Protein AF-A0A455SQ86-F1 (afdb_monomer_lite)

Foldseek 3Di:
DDDDDDDDDDDPPPPVPPPPPPPPVDPPPVPPDLPPQPDLVVLVVCLVVLLCCCQVVPFLVSLLVCLSNQDPSSLVVLLLVLLLLLLVLQLLLCVQPVPLVVVVPPPPVLVPDDPVVNNVVSNVVSVVSSVVSVVVLCVVLVLLVCCCCPPVVFDFDSSSLSNQLSSHCRVLSSVLSVLSSPRPRSVVVCVVSVVVSVVVSLVNQLSSSCSGRVDDSVSSNCSSCVSVVVVVVVVVVVCVVVVVVVVVVVVVVVD

pLDDT: mean 84.12, std 17.05, range [35.72, 98.38]

Sequence (255 aa):
MSYHPPSGPNRPNQQYQQPYFTYQTPPVVEGPEPEAALSLQESLRQLPAQWRKVLFRPGAHSFAEEKSKATWDSVWIQLLLYSIISGLLAYLASLLLPNVNSVYQTNTILQLLPQGARQLFYLLAASMQSVMVPILFFLWNGIVFGCVRLLLGGKGSFLQQCYTSLLFTVPLGLLTDIISLIPVVGSIVSAIVGPASFIYGIVLTIFSLMAVHRFSGGRASTAVFLPVGILFILSCLLILILGSLVAAFGLFAAF

Structure (mmCIF, N/CA/C/O backbone):
data_AF-A0A455SQ86-F1
#
_entry.id   AF-A0A455SQ86-F1
#
loop_
_atom_site.group_PDB
_atom_site.id
_atom_site.type_symbol
_atom_site.label_atom_id
_atom_site.label_alt_id
_atom_site.label_comp_id
_atom_site.label_asym_id
_atom_site.label_entity_id
_atom_site.label_seq_id
_atom_site.pdbx_PDB_ins_code
_atom_site.Cartn_x
_atom_site.Cartn_y
_atom_site.Cartn_z
_atom_site.occupancy
_atom_site.B_iso_or_equiv
_atom_site.auth_seq_id
_atom_site.auth_comp_id
_atom_site.auth_asym_id
_atom_site.auth_atom_id
_atom_site.pdbx_PDB_model_num
ATOM 1 N N . MET A 1 1 ? -27.007 67.209 35.539 1.00 45.66 1 MET A N 1
ATOM 2 C CA . MET A 1 1 ? -27.823 66.619 34.456 1.00 45.66 1 MET A CA 1
ATOM 3 C C . MET A 1 1 ? -27.098 65.380 33.980 1.00 45.66 1 MET A C 1
ATOM 5 O O . MET A 1 1 ? -26.083 65.501 33.311 1.00 45.66 1 MET A O 1
ATOM 9 N N . SER A 1 2 ? -27.547 64.214 34.435 1.00 48.88 2 SER A N 1
ATOM 10 C CA . SER A 1 2 ? -26.859 62.941 34.214 1.00 48.88 2 SER A CA 1
ATOM 11 C C . SER A 1 2 ? -27.599 62.179 33.124 1.00 48.88 2 SER A C 1
ATOM 13 O O . SER A 1 2 ? -28.785 61.892 33.265 1.00 48.88 2 SER A O 1
ATOM 15 N N . TYR A 1 3 ? -26.915 61.930 32.012 1.00 57.16 3 TYR A N 1
ATOM 16 C CA . TYR A 1 3 ? -27.469 61.252 30.846 1.00 57.16 3 TYR A CA 1
ATOM 17 C C . TYR A 1 3 ? -27.419 59.736 31.080 1.00 57.16 3 TYR A C 1
ATOM 19 O O . TYR A 1 3 ? -26.337 59.177 31.250 1.00 57.16 3 TYR A O 1
ATOM 27 N N . HIS A 1 4 ? -28.577 59.073 31.103 1.00 52.72 4 HIS A N 1
ATOM 28 C CA . HIS A 1 4 ? -28.660 57.611 31.093 1.00 52.72 4 HIS A CA 1
ATOM 29 C C . HIS A 1 4 ? -28.794 57.121 29.643 1.00 52.72 4 HIS A C 1
ATOM 31 O O . HIS A 1 4 ? -29.710 57.563 28.948 1.00 52.72 4 HIS A O 1
ATOM 37 N N . PRO A 1 5 ? -27.909 56.229 29.162 1.00 68.25 5 PRO A N 1
ATOM 38 C CA . PRO A 1 5 ? -28.043 55.658 27.830 1.00 68.25 5 PRO A CA 1
ATOM 39 C C . PRO A 1 5 ? -29.209 54.652 27.767 1.00 68.25 5 PRO A C 1
ATOM 41 O O . PRO A 1 5 ? -29.482 53.964 28.756 1.00 68.25 5 PRO A O 1
ATOM 44 N N . PRO A 1 6 ? -29.895 54.547 26.614 1.00 66.31 6 PRO A N 1
ATOM 45 C CA . PRO A 1 6 ? -31.034 53.657 26.440 1.00 66.31 6 PRO A CA 1
ATOM 46 C C . PRO A 1 6 ? -30.603 52.186 26.444 1.00 66.31 6 PRO A C 1
ATOM 48 O O . PRO A 1 6 ? -29.677 51.776 25.741 1.00 66.31 6 PRO A O 1
ATOM 51 N N . SER A 1 7 ? -31.311 51.384 27.234 1.00 62.06 7 SER A N 1
ATOM 52 C CA . SER A 1 7 ? -31.207 49.929 27.284 1.00 62.06 7 SER A CA 1
ATOM 53 C C . SER A 1 7 ? -31.654 49.323 25.951 1.00 62.06 7 SER A C 1
ATOM 55 O O . SER A 1 7 ? -32.835 49.318 25.605 1.00 62.06 7 SER A O 1
ATOM 57 N N . GLY A 1 8 ? -30.688 48.821 25.181 1.00 65.88 8 GLY A N 1
ATOM 58 C CA . GLY A 1 8 ? -30.949 48.089 23.945 1.00 65.88 8 GLY A CA 1
ATOM 59 C C . GLY A 1 8 ? -31.683 46.761 24.192 1.00 65.88 8 GLY A C 1
ATOM 60 O O . GLY A 1 8 ? -31.604 46.204 25.290 1.00 65.88 8 GLY A O 1
ATOM 61 N N . PRO A 1 9 ? -32.396 46.234 23.180 1.00 62.81 9 PRO A N 1
ATOM 62 C CA . PRO A 1 9 ? -33.164 45.005 23.300 1.00 62.81 9 PRO A CA 1
ATOM 63 C C . PRO A 1 9 ? -32.249 43.830 23.645 1.00 62.81 9 PRO A C 1
ATOM 65 O O . PRO A 1 9 ? -31.265 43.549 22.957 1.00 62.81 9 PRO A O 1
ATOM 68 N N . ASN A 1 10 ? -32.616 43.163 24.734 1.00 57.66 10 ASN A N 1
ATOM 69 C CA . ASN A 1 10 ? -31.984 41.983 25.296 1.00 57.66 10 ASN A CA 1
ATOM 70 C C . ASN A 1 10 ? -31.940 40.878 24.225 1.00 57.66 10 ASN A C 1
ATOM 72 O O . ASN A 1 10 ? -32.933 40.191 23.985 1.00 57.66 10 ASN A O 1
ATOM 76 N N . ARG A 1 11 ? -30.815 40.748 23.510 1.00 50.47 11 ARG A N 1
ATOM 77 C CA . ARG A 1 11 ? -30.615 39.634 22.580 1.00 50.47 11 ARG A CA 1
ATOM 78 C C . ARG A 1 11 ? -30.337 38.396 23.431 1.00 50.47 11 ARG A C 1
ATOM 80 O O . ARG A 1 11 ? -29.368 38.423 24.189 1.00 50.47 11 ARG A O 1
ATOM 87 N N . PRO A 1 12 ? -31.151 37.329 23.345 1.00 55.31 12 PRO A N 1
ATOM 88 C CA . PRO A 1 12 ? -30.831 36.092 24.034 1.00 55.31 12 PRO A CA 1
ATOM 89 C C . PRO A 1 12 ? -29.449 35.642 23.566 1.00 55.31 12 PRO A C 1
ATOM 91 O O . PRO A 1 12 ? -29.167 35.657 22.366 1.00 55.31 12 PRO A O 1
ATOM 94 N N . ASN A 1 13 ? -28.590 35.294 24.525 1.00 47.12 13 ASN A N 1
ATOM 95 C CA . ASN A 1 13 ? -27.299 34.666 24.287 1.00 47.12 13 ASN A CA 1
ATOM 96 C C . ASN A 1 13 ? -27.512 33.453 23.375 1.00 47.12 13 ASN A C 1
ATOM 98 O O . ASN A 1 13 ? -27.803 32.354 23.843 1.00 47.12 13 ASN A O 1
ATOM 102 N N . GLN A 1 14 ? -27.357 33.643 22.065 1.00 44.72 14 GLN A N 1
ATOM 103 C CA . GLN A 1 14 ? -27.091 32.555 21.146 1.00 44.72 14 GLN A CA 1
ATOM 104 C C . GLN A 1 14 ? -25.665 32.114 21.450 1.00 44.72 14 GLN A C 1
ATOM 106 O O . GLN A 1 14 ? -24.700 32.531 20.813 1.00 44.72 14 GLN A O 1
ATOM 111 N N . GLN A 1 15 ? -25.534 31.299 22.499 1.00 39.84 15 GLN A N 1
ATOM 112 C CA . GLN A 1 15 ? -24.420 30.382 22.601 1.00 39.84 15 GLN A CA 1
ATOM 113 C C . GLN A 1 15 ? -24.402 29.644 21.271 1.00 39.84 15 GLN A C 1
ATOM 115 O O . GLN A 1 15 ? -25.341 28.915 20.953 1.00 39.84 15 GLN A O 1
ATOM 120 N N . TYR A 1 16 ? -23.369 29.901 20.473 1.00 40.28 16 TYR A N 1
ATOM 121 C CA . TYR A 1 16 ? -23.043 29.077 19.329 1.00 40.28 16 TYR A CA 1
ATOM 122 C C . TYR A 1 16 ? -22.868 27.663 19.873 1.00 40.28 16 TYR A C 1
ATOM 124 O O . TYR A 1 16 ? -21.808 27.306 20.389 1.00 40.28 16 TYR A O 1
ATOM 132 N N . GLN A 1 17 ? -23.946 26.881 19.827 1.00 37.84 17 GLN A N 1
ATOM 133 C CA . GLN A 1 17 ? -23.894 25.445 19.967 1.00 37.84 17 GLN A CA 1
ATOM 134 C C . GLN A 1 17 ? -23.066 24.989 18.776 1.00 37.84 17 GLN A C 1
ATOM 136 O O . GLN A 1 17 ? -23.570 24.798 17.672 1.00 37.84 17 GLN A O 1
ATOM 141 N N . GLN A 1 18 ? -21.752 24.908 18.995 1.00 39.12 18 GLN A N 1
ATOM 142 C CA . GLN A 1 18 ? -20.875 24.062 18.207 1.00 39.12 18 GLN A CA 1
ATOM 143 C C . GLN A 1 18 ? -21.645 22.753 18.038 1.00 39.12 18 GLN A C 1
ATOM 145 O O . GLN A 1 18 ? -22.042 22.195 19.069 1.00 39.12 18 GLN A O 1
ATOM 150 N N . PRO A 1 19 ? -21.937 22.306 16.803 1.00 43.38 19 PRO A N 1
ATOM 151 C CA . PRO A 1 19 ? -22.585 21.031 16.586 1.00 43.38 19 PRO A CA 1
ATOM 152 C C . PRO A 1 19 ? -21.656 19.979 17.177 1.00 43.38 19 PRO A C 1
ATOM 154 O O . PRO A 1 19 ? -20.692 19.531 16.556 1.00 43.38 19 PRO A O 1
ATOM 157 N N . TYR A 1 20 ? -21.913 19.628 18.432 1.00 39.34 20 TYR A N 1
ATOM 158 C CA . TYR A 1 20 ? -21.437 18.406 19.016 1.00 39.34 20 TYR A CA 1
ATOM 159 C C . TYR A 1 20 ? -22.074 17.347 18.134 1.00 39.34 20 TYR A C 1
ATOM 161 O O . TYR A 1 20 ? -23.249 17.019 18.282 1.00 39.34 20 TYR A O 1
ATOM 169 N N . PHE A 1 21 ? -21.296 16.832 17.185 1.00 44.28 21 PHE A N 1
ATOM 170 C CA . PHE A 1 21 ? -21.481 15.474 16.718 1.00 44.28 21 PHE A CA 1
ATOM 171 C C . PHE A 1 21 ? -21.251 14.599 17.947 1.00 44.28 21 PHE A C 1
ATOM 173 O O . PHE A 1 21 ? -20.171 14.053 18.175 1.00 44.28 21 PHE A O 1
ATOM 180 N N . THR A 1 22 ? -22.270 14.523 18.799 1.00 35.72 22 THR A N 1
ATOM 181 C CA . THR A 1 22 ? -22.491 13.367 19.631 1.00 35.72 22 THR A CA 1
ATOM 182 C C . THR A 1 22 ? -22.548 12.229 18.634 1.00 35.72 22 THR A C 1
ATOM 184 O O . THR A 1 22 ? -23.528 12.031 17.920 1.00 35.72 22 THR A O 1
ATOM 187 N N . TYR A 1 23 ? -21.444 11.493 18.541 1.00 41.31 23 TYR A N 1
ATOM 188 C CA . TYR A 1 23 ? -21.526 10.095 18.192 1.00 41.31 23 TYR A CA 1
ATOM 189 C C . TYR A 1 23 ? -22.456 9.509 19.252 1.00 41.31 23 TYR A C 1
ATOM 191 O O . TYR A 1 23 ? -22.002 9.104 20.320 1.00 41.31 23 TYR A O 1
ATOM 199 N N . GLN A 1 24 ? -23.769 9.563 19.001 1.00 37.12 24 GLN A N 1
ATOM 200 C CA . GLN A 1 24 ? -24.704 8.630 19.588 1.00 37.12 24 GLN A CA 1
ATOM 201 C C . GLN A 1 24 ? -24.088 7.293 19.230 1.00 37.12 24 GLN A C 1
ATOM 203 O O . GLN A 1 24 ? -24.134 6.866 18.078 1.00 37.12 24 GLN A O 1
ATOM 208 N N . THR A 1 25 ? -23.382 6.701 20.193 1.00 49.06 25 THR A N 1
ATOM 209 C CA . THR A 1 25 ? -23.123 5.276 20.184 1.00 49.06 25 THR A CA 1
ATOM 210 C C . THR A 1 25 ? -24.488 4.677 19.917 1.00 49.06 25 THR A C 1
ATOM 212 O O . THR A 1 25 ? -25.376 4.876 20.756 1.00 49.06 25 THR A O 1
ATOM 215 N N . PRO A 1 26 ? -24.697 4.065 18.736 1.00 54.22 26 PRO A N 1
ATOM 216 C CA . PRO A 1 26 ? -25.941 3.378 18.466 1.00 54.22 26 PRO A CA 1
ATOM 217 C C . PRO A 1 26 ? -26.218 2.480 19.671 1.00 54.22 26 PRO A C 1
ATOM 219 O O . PRO A 1 26 ? -25.244 1.993 20.271 1.00 54.22 26 PRO A O 1
ATOM 222 N N . PRO A 1 27 ? -27.489 2.292 20.070 1.00 49.66 27 PRO A N 1
ATOM 223 C CA . PRO A 1 27 ? -27.811 1.275 21.059 1.00 49.66 27 PRO A CA 1
ATOM 224 C C . PRO A 1 27 ? -27.016 0.022 20.701 1.00 49.66 27 PRO A C 1
ATOM 226 O O . PRO A 1 27 ? -26.892 -0.303 19.517 1.00 49.66 27 PRO A O 1
ATOM 229 N N . VAL A 1 28 ? -26.385 -0.592 21.705 1.00 52.12 28 VAL A N 1
ATOM 230 C CA . VAL A 1 28 ? -25.701 -1.874 21.541 1.00 52.12 28 VAL A CA 1
ATOM 231 C C . VAL A 1 28 ? -26.798 -2.867 21.183 1.00 52.12 28 VAL A C 1
ATOM 233 O O . VAL A 1 28 ? -27.384 -3.507 22.044 1.00 52.12 28 VAL A O 1
ATOM 236 N N . VAL A 1 29 ? -27.161 -2.896 19.905 1.00 56.41 29 VAL A N 1
ATOM 237 C CA . VAL A 1 29 ? -27.879 -3.997 19.303 1.00 56.41 29 VAL A CA 1
ATOM 238 C C . VAL A 1 29 ? -26.891 -5.134 19.468 1.00 56.41 29 VAL A C 1
ATOM 240 O O . VAL A 1 29 ? -25.795 -5.066 18.905 1.00 56.41 29 VAL A O 1
ATOM 243 N N . GLU A 1 30 ? -27.217 -6.092 20.338 1.00 50.75 30 GLU A N 1
ATOM 244 C CA . GLU A 1 30 ? -26.577 -7.402 20.326 1.00 50.75 30 GLU A CA 1
ATOM 245 C C . GLU A 1 30 ? -26.638 -7.864 18.876 1.00 50.75 30 GLU A C 1
ATOM 247 O O . GLU A 1 30 ? -27.702 -8.177 18.341 1.00 50.75 30 GLU A O 1
ATOM 252 N N . GLY A 1 31 ? -25.506 -7.710 18.188 1.00 53.47 31 GLY A N 1
ATOM 253 C CA . GLY A 1 31 ? -25.403 -8.090 16.798 1.00 53.47 31 GLY A CA 1
ATOM 254 C C . GLY A 1 31 ? -25.691 -9.584 16.708 1.00 53.47 31 GLY A C 1
ATOM 255 O O . GLY A 1 31 ? -25.365 -10.303 17.659 1.00 53.47 31 GLY A O 1
ATOM 256 N N . PRO A 1 32 ? -26.291 -10.053 15.602 1.00 53.69 32 PRO A N 1
ATOM 257 C CA . PRO A 1 32 ? -26.388 -11.483 15.346 1.00 53.69 32 PRO A CA 1
ATOM 258 C C . PRO A 1 32 ? -25.021 -12.130 15.605 1.00 53.69 32 PRO A C 1
ATOM 260 O O . PRO A 1 32 ? -23.986 -11.506 15.334 1.00 53.69 32 PRO A O 1
ATOM 263 N N . GLU A 1 33 ? -25.038 -13.330 16.198 1.00 54.38 33 GLU A N 1
ATOM 264 C CA . GLU A 1 33 ? -23.848 -14.156 16.434 1.00 54.38 33 GLU A CA 1
ATOM 265 C C . GLU A 1 33 ? -22.867 -14.017 15.269 1.00 54.38 33 GLU A C 1
ATOM 267 O O . GLU A 1 33 ? -23.333 -13.969 14.129 1.00 54.38 33 GLU A O 1
ATOM 272 N N . PRO A 1 34 ? -21.545 -13.928 15.535 1.00 57.91 34 PRO A N 1
ATOM 273 C CA . PRO A 1 34 ? -20.537 -13.652 14.519 1.00 57.91 34 PRO A CA 1
ATOM 274 C C . PRO A 1 34 ? -20.778 -14.559 13.318 1.00 57.91 34 PRO A C 1
ATOM 276 O O . PRO A 1 34 ? -20.519 -15.761 13.388 1.00 57.91 34 PRO A O 1
ATOM 279 N N . GLU A 1 35 ? -21.356 -13.970 12.266 1.00 57.53 35 GLU A N 1
ATOM 280 C CA . GLU A 1 35 ? -21.795 -14.693 11.082 1.00 57.53 35 GLU A CA 1
ATOM 281 C C . GLU A 1 35 ? -20.611 -15.528 10.613 1.00 57.53 35 GLU A C 1
ATOM 283 O O . GLU A 1 35 ? -19.495 -15.011 10.478 1.00 57.53 35 GLU A O 1
ATOM 288 N N . ALA A 1 36 ? -20.844 -16.836 10.472 1.00 63.06 36 ALA A N 1
ATOM 289 C CA . ALA A 1 36 ? -19.829 -17.796 10.076 1.00 63.06 36 ALA A CA 1
ATOM 290 C C . ALA A 1 36 ? -18.992 -17.208 8.936 1.00 63.06 36 ALA A C 1
ATOM 292 O O . ALA A 1 36 ? -19.553 -16.674 7.976 1.00 63.06 36 ALA A O 1
ATOM 293 N N . ALA A 1 37 ? -17.663 -17.257 9.084 1.00 63.84 37 ALA A N 1
ATOM 294 C CA . ALA A 1 37 ? -16.731 -16.659 8.138 1.00 63.84 37 ALA A CA 1
ATOM 295 C C . ALA A 1 37 ? -17.164 -16.997 6.704 1.00 63.84 37 ALA A C 1
ATOM 297 O O . ALA A 1 37 ? -17.221 -18.171 6.335 1.00 63.84 37 ALA A O 1
ATOM 298 N N . LEU A 1 38 ? -17.529 -15.959 5.941 1.00 72.50 38 LEU A N 1
ATOM 299 C CA . LEU A 1 38 ? -17.984 -16.091 4.559 1.00 72.50 38 LEU A CA 1
ATOM 300 C C . LEU A 1 38 ? -17.021 -16.995 3.794 1.00 72.50 38 LEU A C 1
ATOM 302 O O . LEU A 1 38 ? -15.800 -16.871 3.933 1.00 72.50 38 LEU A O 1
ATOM 306 N N . SER A 1 39 ? -17.561 -17.876 2.953 1.00 85.50 39 SER A N 1
ATOM 307 C CA . SER A 1 39 ? -16.719 -18.750 2.141 1.00 85.50 39 SER A CA 1
ATOM 308 C C . SER A 1 39 ? -15.748 -17.914 1.290 1.00 85.50 39 SER A C 1
ATOM 310 O O . SER A 1 39 ? -16.052 -16.785 0.884 1.00 85.50 39 SER A O 1
ATOM 312 N N . LEU A 1 40 ? -14.557 -18.449 0.989 1.00 82.25 40 LEU A N 1
ATOM 313 C CA . LEU A 1 40 ? -13.538 -17.729 0.201 1.00 82.25 40 LEU A CA 1
ATOM 314 C C . LEU A 1 40 ? -14.102 -17.221 -1.137 1.00 82.25 40 LEU A C 1
ATOM 316 O O . LEU A 1 40 ? -13.776 -16.123 -1.592 1.00 82.25 40 LEU A O 1
ATOM 320 N N . GLN A 1 41 ? -14.993 -18.006 -1.746 1.00 88.12 41 GLN A N 1
ATOM 321 C CA . GLN A 1 41 ? -15.658 -17.660 -2.996 1.00 88.12 41 GLN A CA 1
ATOM 322 C C . GLN A 1 41 ? -16.614 -16.469 -2.844 1.00 88.12 41 GLN A C 1
ATOM 324 O O . GLN A 1 41 ? -16.638 -15.590 -3.708 1.00 88.12 41 GLN A O 1
ATOM 329 N N . GLU A 1 42 ? -17.395 -16.417 -1.766 1.00 88.06 42 GLU A N 1
ATOM 330 C CA . GLU A 1 42 ? -18.285 -15.287 -1.482 1.00 88.06 42 GLU A CA 1
ATOM 331 C C . GLU A 1 42 ? -17.489 -14.024 -1.178 1.00 88.06 42 GLU A C 1
ATOM 333 O O . GLU A 1 42 ? -17.806 -12.966 -1.722 1.00 88.06 42 GLU A O 1
ATOM 338 N N . SER A 1 43 ? -16.410 -14.150 -0.401 1.00 86.25 43 SER A N 1
ATOM 339 C CA . SER A 1 43 ? -15.496 -13.043 -0.115 1.00 86.25 43 SER A CA 1
ATOM 340 C C . SER A 1 43 ? -14.965 -12.429 -1.415 1.00 86.25 43 SER A C 1
ATOM 342 O O . SER A 1 43 ? -15.136 -11.232 -1.640 1.00 86.25 43 SER A O 1
ATOM 344 N N . LEU A 1 44 ? -14.432 -13.249 -2.331 1.00 89.38 44 LEU A N 1
ATOM 345 C CA . LEU A 1 44 ? -13.943 -12.804 -3.644 1.00 89.38 44 LEU A CA 1
ATOM 346 C C . LEU A 1 44 ? -15.023 -12.127 -4.497 1.00 89.38 44 LEU A C 1
ATOM 348 O O . LEU A 1 44 ? -14.760 -11.099 -5.121 1.00 89.38 44 LEU A O 1
ATOM 352 N N . ARG A 1 45 ? -16.245 -12.672 -4.522 1.00 93.19 45 ARG A N 1
ATOM 353 C CA . ARG A 1 45 ? -17.362 -12.091 -5.288 1.00 93.19 45 ARG A CA 1
ATOM 354 C C . ARG A 1 45 ? -17.810 -10.736 -4.741 1.00 93.19 45 ARG A C 1
ATOM 356 O O . ARG A 1 45 ? -18.280 -9.901 -5.512 1.00 93.19 45 ARG A O 1
ATOM 363 N N . GLN A 1 46 ? -17.671 -10.506 -3.437 1.00 93.56 46 GLN A N 1
ATOM 364 C CA . GLN A 1 46 ? -18.074 -9.254 -2.798 1.00 93.56 46 GLN A CA 1
ATOM 365 C C . GLN A 1 46 ? -17.016 -8.145 -2.903 1.00 93.56 46 GLN A C 1
ATOM 367 O O . GLN A 1 46 ? -17.387 -6.968 -2.863 1.00 93.56 46 GLN A O 1
ATOM 372 N N . LEU A 1 47 ? -15.731 -8.482 -3.086 1.00 94.00 47 LEU A N 1
ATOM 373 C CA . LEU A 1 47 ? -14.632 -7.504 -3.121 1.00 94.00 47 LEU A CA 1
ATOM 374 C C . LEU A 1 47 ? -14.863 -6.338 -4.099 1.00 94.00 47 LEU A C 1
ATOM 376 O O . LEU A 1 47 ? -14.762 -5.192 -3.662 1.00 94.00 47 LEU A O 1
ATOM 380 N N . PRO A 1 48 ? -15.253 -6.545 -5.376 1.00 95.38 48 PRO A N 1
ATOM 381 C CA . PRO A 1 48 ? -15.452 -5.424 -6.297 1.00 95.38 48 PRO A CA 1
ATOM 382 C C . PRO A 1 48 ? -16.557 -4.463 -5.840 1.00 95.38 48 PRO A C 1
ATOM 384 O O . PRO A 1 48 ? -16.455 -3.247 -6.019 1.00 95.38 48 PRO A O 1
ATOM 387 N N . ALA A 1 49 ? -17.614 -4.993 -5.215 1.00 96.06 49 ALA A N 1
ATOM 388 C CA . ALA A 1 49 ? -18.691 -4.177 -4.668 1.00 96.06 49 ALA A CA 1
ATOM 389 C C . ALA A 1 49 ? -18.217 -3.359 -3.456 1.00 96.06 49 ALA A C 1
ATOM 391 O O . ALA A 1 49 ? -18.575 -2.182 -3.345 1.00 96.06 49 ALA A O 1
ATOM 392 N N . GLN A 1 50 ? -17.383 -3.949 -2.593 1.00 95.88 50 GLN A N 1
ATOM 393 C CA . GLN A 1 50 ? -16.769 -3.272 -1.447 1.00 95.88 50 GLN A CA 1
ATOM 394 C C . GLN A 1 50 ? -15.791 -2.176 -1.897 1.00 95.88 50 GLN A C 1
ATOM 396 O O . GLN A 1 50 ? -15.885 -1.045 -1.418 1.00 95.88 50 GLN A O 1
ATOM 401 N N . TRP A 1 51 ? -14.930 -2.458 -2.881 1.00 95.81 51 TRP A N 1
ATOM 402 C CA . TRP A 1 51 ? -14.027 -1.470 -3.485 1.00 95.81 51 TRP A CA 1
ATOM 403 C C . TRP A 1 51 ? -14.803 -0.287 -4.054 1.00 95.81 51 TRP A C 1
ATOM 405 O O . TRP A 1 51 ? -14.525 0.864 -3.726 1.00 95.81 51 TRP A O 1
ATOM 415 N N . ARG A 1 52 ? -15.847 -0.561 -4.847 1.00 96.62 52 ARG A N 1
ATOM 416 C CA . ARG A 1 52 ? -16.713 0.481 -5.411 1.00 96.62 52 ARG A CA 1
ATOM 417 C C . ARG A 1 52 ? -17.356 1.328 -4.311 1.00 96.62 52 ARG A C 1
ATOM 419 O O . ARG A 1 52 ? -17.405 2.550 -4.422 1.00 96.62 52 ARG A O 1
ATOM 426 N N . LYS A 1 53 ? -17.849 0.699 -3.244 1.00 95.75 53 LYS A N 1
ATOM 427 C CA . LYS A 1 53 ? -18.466 1.409 -2.118 1.00 95.75 53 LYS A CA 1
ATOM 428 C C . LYS A 1 53 ? -17.475 2.363 -1.450 1.00 95.75 53 LYS A C 1
ATOM 430 O O . LYS A 1 53 ? -17.803 3.531 -1.272 1.00 95.75 53 LYS A O 1
ATOM 435 N N . VAL A 1 54 ? -16.273 1.892 -1.125 1.00 95.19 54 VAL A N 1
ATOM 436 C CA . VAL A 1 54 ? -15.249 2.694 -0.438 1.00 95.19 54 VAL A CA 1
ATOM 437 C C . VAL A 1 54 ? -14.699 3.814 -1.326 1.00 95.19 54 VAL A C 1
ATOM 439 O O . VAL A 1 54 ? -14.537 4.935 -0.848 1.00 95.19 54 VAL A O 1
ATOM 442 N N . LEU A 1 55 ? -14.469 3.543 -2.613 1.00 95.56 55 LEU A N 1
ATOM 443 C CA . LEU A 1 55 ? -13.900 4.514 -3.553 1.00 95.56 55 LEU A CA 1
ATOM 444 C C . LEU A 1 55 ? -14.890 5.591 -4.011 1.00 95.56 55 LEU A C 1
ATOM 446 O O . LEU A 1 55 ? -14.495 6.721 -4.263 1.00 95.56 55 LEU A O 1
ATOM 450 N N . PHE A 1 56 ? -16.180 5.284 -4.140 1.00 96.44 56 PHE A N 1
ATOM 451 C CA . PHE A 1 56 ? -17.149 6.273 -4.638 1.00 96.44 56 PHE A CA 1
ATOM 452 C C . PHE A 1 56 ? -18.020 6.882 -3.540 1.00 96.44 56 PHE A C 1
ATOM 454 O O . PHE A 1 56 ? -18.674 7.898 -3.768 1.00 96.44 56 PHE A O 1
ATOM 461 N N . ARG A 1 57 ? -18.034 6.294 -2.340 1.00 95.75 57 ARG A N 1
ATOM 462 C CA . ARG A 1 57 ? -18.709 6.844 -1.155 1.00 95.75 57 ARG A CA 1
ATOM 463 C C . ARG A 1 57 ? -17.758 6.828 0.046 1.00 95.75 57 ARG A C 1
ATOM 465 O O . ARG A 1 57 ? -18.026 6.135 1.038 1.00 95.75 57 ARG A O 1
ATOM 472 N N . PRO A 1 58 ? -16.629 7.558 -0.045 1.00 94.38 58 PRO A N 1
ATOM 473 C CA . PRO A 1 58 ? -15.628 7.562 1.006 1.00 94.38 58 PRO A CA 1
ATOM 474 C C . PRO A 1 58 ? -16.190 8.203 2.274 1.00 94.38 58 PRO A C 1
ATOM 476 O O . PRO A 1 58 ? -16.819 9.259 2.238 1.00 94.38 58 PRO A O 1
ATOM 479 N N . GLY A 1 59 ? -15.949 7.563 3.413 1.00 95.50 59 GLY A N 1
ATOM 480 C CA . GLY A 1 59 ? -16.339 8.105 4.706 1.00 95.50 59 GLY A CA 1
ATOM 481 C C . GLY A 1 59 ? -16.007 7.156 5.845 1.00 95.50 59 GLY A C 1
ATOM 482 O O . GLY A 1 59 ? -15.975 5.939 5.664 1.00 95.50 59 GLY A O 1
ATOM 483 N N . ALA A 1 60 ? -15.789 7.710 7.040 1.00 95.81 60 ALA A N 1
ATOM 484 C CA . ALA A 1 60 ? -15.520 6.913 8.239 1.00 95.81 60 ALA A CA 1
ATOM 485 C C . ALA A 1 60 ? -16.653 5.914 8.532 1.00 95.81 60 ALA A C 1
ATOM 487 O O . ALA A 1 60 ? -16.390 4.805 8.981 1.00 95.81 60 ALA A O 1
ATOM 488 N N . HIS A 1 61 ? -17.900 6.278 8.220 1.00 95.50 61 HIS A N 1
ATOM 489 C CA . HIS A 1 61 ? -19.047 5.379 8.334 1.00 95.50 61 HIS A CA 1
ATOM 490 C C . HIS A 1 61 ? -18.923 4.166 7.402 1.00 95.50 61 HIS A C 1
ATOM 492 O O . HIS A 1 61 ? -19.015 3.033 7.864 1.00 95.50 61 HIS A O 1
ATOM 498 N N . SER A 1 62 ? -18.617 4.388 6.117 1.00 95.94 62 SER A N 1
ATOM 499 C CA . SER A 1 62 ? -18.416 3.313 5.135 1.00 95.94 62 SER A CA 1
ATOM 500 C C . SER A 1 62 ? -17.337 2.327 5.592 1.00 95.94 62 SER A C 1
ATOM 502 O O . SER A 1 62 ? -17.538 1.120 5.537 1.00 95.94 62 SER A O 1
ATOM 504 N N . PHE A 1 63 ? -16.211 2.821 6.115 1.00 96.88 63 PHE A N 1
ATOM 505 C CA . PHE A 1 63 ? -15.158 1.960 6.663 1.00 96.88 63 PHE A CA 1
ATOM 506 C C . PHE A 1 63 ? -15.547 1.288 7.988 1.00 96.88 63 PHE A C 1
ATOM 508 O O . PHE A 1 63 ? -15.080 0.187 8.274 1.00 96.88 63 PHE A O 1
ATOM 515 N N . ALA A 1 64 ? -16.390 1.922 8.807 1.00 95.94 64 ALA A N 1
ATOM 516 C CA . ALA A 1 64 ? -16.856 1.350 10.067 1.00 95.94 64 ALA A CA 1
ATOM 517 C C . ALA A 1 64 ? -17.805 0.164 9.850 1.00 95.94 64 ALA A C 1
ATOM 519 O O . ALA A 1 64 ? -17.779 -0.768 10.650 1.00 95.94 64 ALA A O 1
ATOM 520 N N . GLU A 1 65 ? -18.586 0.182 8.768 1.00 95.38 65 GLU A N 1
ATOM 521 C CA . GLU A 1 65 ? -19.406 -0.952 8.332 1.00 95.38 65 GLU A CA 1
ATOM 522 C C . GLU A 1 65 ? -18.560 -2.098 7.767 1.00 95.38 65 GLU A C 1
ATOM 524 O O . GLU A 1 65 ? -18.872 -3.262 7.987 1.00 95.38 65 GLU A O 1
ATOM 529 N N . GLU A 1 66 ? -17.492 -1.789 7.024 1.00 95.69 66 GLU A N 1
ATOM 530 C CA . GLU A 1 66 ? -16.679 -2.834 6.396 1.00 95.69 66 GLU A CA 1
ATOM 531 C C . GLU A 1 66 ? -15.686 -3.476 7.373 1.00 95.69 66 GLU A C 1
ATOM 533 O O . GLU A 1 66 ? -15.424 -4.671 7.270 1.00 95.69 66 GLU A O 1
ATOM 538 N N . LYS A 1 67 ? -15.148 -2.740 8.357 1.00 94.75 67 LYS A N 1
ATOM 539 C CA . LYS A 1 67 ? -14.116 -3.277 9.267 1.00 94.75 67 LYS A CA 1
ATOM 540 C C . LYS A 1 67 ? -14.578 -4.480 10.100 1.00 94.75 67 LYS A C 1
ATOM 542 O O . LYS A 1 67 ? -13.729 -5.222 10.582 1.00 94.75 67 LYS A O 1
ATOM 547 N N . SER A 1 68 ? -15.882 -4.662 10.332 1.00 93.38 68 SER A N 1
ATOM 548 C CA . SER A 1 68 ? -16.399 -5.827 11.069 1.00 93.38 68 SER A CA 1
ATOM 549 C C . SER A 1 68 ? -16.243 -7.126 10.277 1.00 93.38 68 SER A C 1
ATOM 551 O O . SER A 1 68 ? -16.135 -8.184 10.883 1.00 93.38 68 SER A O 1
ATOM 553 N N . LYS A 1 69 ? -16.143 -7.037 8.946 1.00 93.31 69 LYS A N 1
ATOM 554 C CA . LYS A 1 69 ? -15.933 -8.170 8.033 1.00 93.31 69 LYS A CA 1
ATOM 555 C C . LYS A 1 69 ? -14.461 -8.573 7.900 1.00 93.31 69 LYS A C 1
ATOM 557 O O . LYS A 1 69 ? -14.123 -9.410 7.069 1.00 93.31 69 LYS A O 1
ATOM 562 N N . ALA A 1 70 ? -13.567 -7.938 8.658 1.00 95.00 70 ALA A N 1
ATOM 563 C CA . ALA A 1 70 ? -12.136 -8.158 8.532 1.00 95.00 70 ALA A CA 1
ATOM 564 C C . ALA A 1 70 ? -11.754 -9.577 8.983 1.00 95.00 70 ALA A C 1
ATOM 566 O O .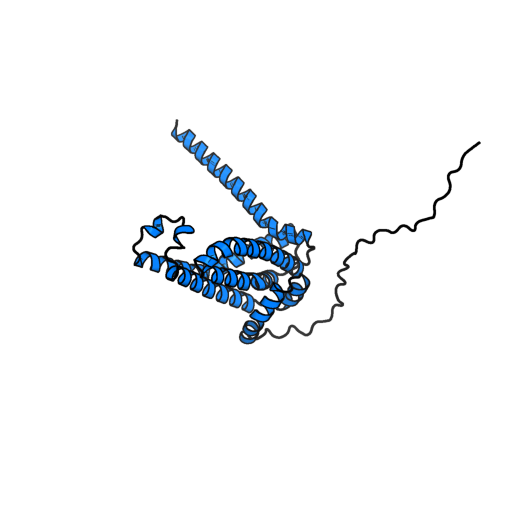 ALA A 1 70 ? -11.839 -9.909 10.164 1.00 95.00 70 ALA A O 1
ATOM 567 N N . THR A 1 71 ? -11.263 -10.381 8.042 1.00 94.88 71 THR A N 1
ATOM 568 C CA . THR A 1 71 ? -10.688 -11.712 8.280 1.00 94.88 71 THR A CA 1
ATOM 569 C C . THR A 1 71 ? -9.284 -11.785 7.685 1.00 94.88 71 THR A C 1
ATOM 571 O O . THR A 1 71 ? -8.978 -11.104 6.700 1.00 94.88 71 THR A O 1
ATOM 574 N N . TRP A 1 72 ? -8.403 -12.593 8.285 1.00 95.50 72 TRP A N 1
ATOM 575 C CA . TRP A 1 72 ? -7.041 -12.778 7.769 1.00 95.50 72 TRP A CA 1
ATOM 576 C C . TRP A 1 72 ? -7.039 -13.372 6.358 1.00 95.50 72 TRP A C 1
ATOM 578 O O . TRP A 1 72 ? -6.230 -12.955 5.532 1.00 95.50 72 TRP A O 1
ATOM 588 N N . ASP A 1 73 ? -7.991 -14.256 6.058 1.00 94.69 73 ASP A N 1
ATOM 589 C CA . ASP A 1 73 ? -8.150 -14.851 4.730 1.00 94.69 73 ASP A CA 1
ATOM 590 C C . ASP A 1 73 ? -8.408 -13.782 3.665 1.00 94.69 73 ASP A C 1
ATOM 592 O O . ASP A 1 73 ? -7.764 -13.777 2.617 1.00 94.69 73 ASP A O 1
ATOM 596 N N . SER A 1 74 ? -9.285 -12.813 3.954 1.00 93.69 74 SER A N 1
ATOM 597 C CA . SER A 1 74 ? -9.567 -11.710 3.031 1.00 93.69 74 SER A CA 1
ATOM 598 C C . SER A 1 74 ? -8.349 -10.806 2.814 1.00 93.69 74 SER A C 1
ATOM 600 O O . SER A 1 74 ? -8.087 -10.387 1.685 1.00 93.69 74 SER A O 1
ATOM 602 N N . VAL A 1 75 ? -7.569 -10.536 3.869 1.00 96.75 75 VAL A N 1
ATOM 603 C CA . VAL A 1 75 ? -6.321 -9.756 3.776 1.00 96.75 75 VAL A CA 1
ATOM 604 C C . VAL A 1 75 ? -5.311 -10.454 2.865 1.00 96.75 75 VAL A C 1
ATOM 606 O O . VAL A 1 75 ? -4.786 -9.830 1.941 1.00 96.75 75 VAL A O 1
ATOM 609 N N . TRP A 1 76 ? -5.064 -11.747 3.083 1.00 96.00 76 TRP A N 1
ATOM 610 C CA . TRP A 1 76 ? -4.115 -12.516 2.277 1.00 96.00 76 TRP A CA 1
ATOM 611 C C . TRP A 1 76 ? -4.571 -12.680 0.833 1.00 96.00 76 TRP A C 1
ATOM 613 O O . TRP A 1 76 ? -3.762 -12.495 -0.073 1.00 96.00 76 TRP A O 1
ATOM 623 N N . ILE A 1 77 ? -5.858 -12.954 0.599 1.00 94.81 77 ILE A N 1
ATOM 624 C CA . ILE A 1 77 ? -6.411 -13.046 -0.755 1.00 94.81 77 ILE A CA 1
ATOM 625 C C . ILE A 1 77 ? -6.206 -11.732 -1.507 1.00 94.81 77 ILE A C 1
ATOM 627 O O . ILE A 1 77 ? -5.690 -11.748 -2.620 1.00 94.81 77 ILE A O 1
ATOM 631 N N . GLN A 1 78 ? -6.581 -10.597 -0.910 1.00 96.25 78 GLN A N 1
ATOM 632 C CA . GLN A 1 78 ? -6.431 -9.289 -1.549 1.00 96.25 78 GLN A CA 1
ATOM 633 C C . GLN A 1 78 ? -4.962 -8.963 -1.841 1.00 96.25 78 GLN A C 1
ATOM 635 O O . GLN A 1 78 ? -4.655 -8.479 -2.929 1.00 96.25 78 GLN A O 1
ATOM 640 N N . LEU A 1 79 ? -4.056 -9.262 -0.905 1.00 96.38 79 LEU A N 1
ATOM 641 C CA . LEU A 1 79 ? -2.620 -9.038 -1.077 1.00 96.38 79 LEU A CA 1
ATOM 642 C C . LEU A 1 79 ? -2.010 -9.899 -2.180 1.00 96.38 79 LEU A C 1
ATOM 644 O O . LEU A 1 79 ? -1.287 -9.366 -3.017 1.00 96.38 79 LEU A O 1
ATOM 648 N N . LEU A 1 80 ? -2.295 -11.203 -2.187 1.00 95.19 80 LEU A N 1
ATOM 649 C CA . LEU A 1 80 ? -1.774 -12.127 -3.196 1.00 95.19 80 LEU A CA 1
ATOM 650 C C . LEU A 1 80 ? -2.354 -11.820 -4.575 1.00 95.19 80 LEU A C 1
ATOM 652 O O . LEU A 1 80 ? -1.624 -11.786 -5.561 1.00 95.19 80 LEU A O 1
ATOM 656 N N . LEU A 1 81 ? -3.657 -11.540 -4.648 1.00 94.94 81 LEU A N 1
ATOM 657 C CA . LEU A 1 81 ? -4.310 -11.141 -5.890 1.00 94.94 81 LEU A CA 1
ATOM 658 C C . LEU A 1 81 ? -3.675 -9.866 -6.453 1.00 94.94 81 LEU A C 1
ATOM 660 O O . LEU A 1 81 ? -3.321 -9.820 -7.629 1.00 94.94 81 LEU A O 1
ATOM 664 N N . TYR A 1 82 ? -3.495 -8.849 -5.608 1.00 96.12 82 TYR A N 1
ATOM 665 C CA . TYR A 1 82 ? -2.859 -7.601 -6.006 1.00 96.12 82 TYR A CA 1
ATOM 666 C C . TYR A 1 82 ? -1.411 -7.811 -6.454 1.00 96.12 82 TYR A C 1
ATOM 668 O O . TYR A 1 82 ? -1.035 -7.329 -7.518 1.00 96.12 82 TYR A O 1
ATOM 676 N N . SER A 1 83 ? -0.605 -8.546 -5.684 1.00 95.62 83 SER A N 1
ATOM 677 C CA . SER A 1 83 ? 0.823 -8.705 -5.967 1.00 95.62 83 SER A CA 1
ATOM 678 C C . SER A 1 83 ? 1.083 -9.486 -7.260 1.00 95.62 83 SER A C 1
ATOM 680 O O . SER A 1 83 ? 1.951 -9.094 -8.040 1.00 95.62 83 SER A O 1
ATOM 682 N N . ILE A 1 84 ? 0.274 -10.516 -7.538 1.00 94.94 84 ILE A N 1
ATOM 683 C CA . ILE A 1 84 ? 0.337 -11.293 -8.782 1.00 94.94 84 ILE A CA 1
ATOM 684 C C . ILE A 1 84 ? -0.075 -10.433 -9.981 1.00 94.94 84 ILE A C 1
ATOM 686 O O . ILE A 1 84 ? 0.651 -10.385 -10.975 1.00 94.94 84 ILE A O 1
ATOM 690 N N . ILE A 1 85 ? -1.222 -9.745 -9.905 1.00 95.06 85 ILE A N 1
ATOM 691 C CA . ILE A 1 85 ? -1.711 -8.926 -11.024 1.00 95.06 85 ILE A CA 1
ATOM 692 C C . ILE A 1 85 ? -0.749 -7.767 -11.294 1.00 95.06 85 ILE A C 1
ATOM 694 O O . ILE A 1 85 ? -0.383 -7.542 -12.443 1.00 95.06 85 ILE A O 1
ATOM 698 N N . SER A 1 86 ? -0.302 -7.067 -10.250 1.00 93.56 86 SER A N 1
ATOM 699 C CA . SER A 1 86 ? 0.639 -5.951 -10.366 1.00 93.56 86 SER A CA 1
ATOM 700 C C . SER A 1 86 ? 1.974 -6.397 -10.972 1.00 93.56 86 SER A C 1
ATOM 702 O O . SER A 1 86 ? 2.454 -5.788 -11.925 1.00 93.56 86 SER A O 1
ATOM 704 N N . GLY A 1 87 ? 2.538 -7.522 -10.509 1.00 91.56 87 GLY A N 1
ATOM 705 C CA . GLY A 1 87 ? 3.764 -8.087 -11.083 1.00 91.56 87 GLY A CA 1
ATOM 706 C C . GLY A 1 87 ? 3.605 -8.482 -12.555 1.00 91.56 87 GLY A C 1
ATOM 707 O O . GLY A 1 87 ? 4.486 -8.206 -13.371 1.00 91.56 87 GLY A O 1
ATOM 708 N N . LEU A 1 88 ? 2.459 -9.068 -12.924 1.00 93.12 88 LEU A N 1
ATOM 709 C CA . LEU A 1 88 ? 2.154 -9.405 -14.315 1.00 93.12 88 LEU A CA 1
ATOM 710 C C . LEU A 1 88 ? 2.013 -8.150 -15.187 1.00 93.12 88 LEU A C 1
ATOM 712 O O . LEU A 1 88 ? 2.567 -8.112 -16.283 1.00 93.12 88 LEU A O 1
ATOM 716 N N . LEU A 1 89 ? 1.309 -7.121 -14.710 1.00 91.94 89 LEU A N 1
ATOM 717 C CA . LEU A 1 89 ? 1.158 -5.848 -15.418 1.00 91.94 89 LEU A CA 1
ATOM 718 C C . LEU A 1 89 ? 2.504 -5.139 -15.591 1.00 91.94 89 LEU A C 1
ATOM 720 O O . LEU A 1 89 ? 2.797 -4.668 -16.687 1.00 91.94 89 LEU A O 1
ATOM 724 N N . ALA A 1 90 ? 3.354 -5.131 -14.563 1.00 88.75 90 ALA A N 1
ATOM 725 C CA . ALA A 1 90 ? 4.703 -4.578 -14.639 1.00 88.75 90 ALA A CA 1
ATOM 726 C C . ALA A 1 90 ? 5.569 -5.323 -15.670 1.00 88.75 90 ALA A C 1
ATOM 728 O O . ALA A 1 90 ? 6.253 -4.701 -16.488 1.00 88.75 90 ALA A O 1
ATOM 729 N N . TYR A 1 91 ? 5.501 -6.659 -15.687 1.00 89.25 91 TYR A N 1
ATOM 730 C CA . TYR A 1 91 ? 6.184 -7.462 -16.699 1.00 89.25 91 TYR A CA 1
ATOM 731 C C . TYR A 1 91 ? 5.651 -7.1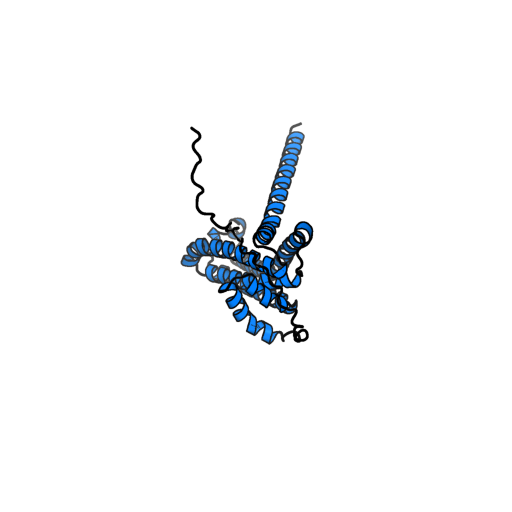76 -18.111 1.00 89.25 91 TYR A C 1
ATOM 733 O O . TYR A 1 91 ? 6.439 -6.922 -19.022 1.00 89.25 91 TYR A O 1
ATOM 741 N N . LEU A 1 92 ? 4.330 -7.126 -18.300 1.00 90.69 92 LEU A N 1
ATOM 742 C CA . LEU A 1 92 ? 3.714 -6.771 -19.582 1.00 90.69 92 LEU A CA 1
ATOM 743 C C . LEU A 1 92 ? 4.114 -5.366 -20.046 1.00 90.69 92 LEU A C 1
ATOM 745 O O . LEU A 1 92 ? 4.466 -5.190 -21.211 1.00 90.69 92 LEU A O 1
ATOM 749 N N . ALA A 1 93 ? 4.138 -4.382 -19.146 1.00 85.62 93 ALA A N 1
ATOM 750 C CA . ALA A 1 93 ? 4.625 -3.042 -19.451 1.00 85.62 93 ALA A CA 1
ATOM 751 C C . ALA A 1 93 ? 6.086 -3.078 -19.932 1.00 85.62 93 ALA A C 1
ATOM 753 O O . ALA A 1 93 ? 6.434 -2.394 -20.893 1.00 85.62 93 ALA A O 1
ATOM 754 N N . SER A 1 94 ? 6.934 -3.933 -19.346 1.00 83.88 94 SER A N 1
ATOM 755 C CA . SER A 1 94 ? 8.327 -4.099 -19.784 1.00 83.88 94 SER A CA 1
ATOM 756 C C . SER A 1 94 ? 8.475 -4.674 -21.202 1.00 83.88 94 SER A C 1
ATOM 758 O O . SER A 1 94 ? 9.436 -4.343 -21.901 1.00 83.88 94 SER A O 1
ATOM 760 N N . LEU A 1 95 ? 7.513 -5.493 -21.646 1.00 86.06 95 LEU A N 1
ATOM 761 C CA . LEU A 1 95 ? 7.478 -6.071 -22.991 1.00 86.06 95 LEU A CA 1
ATOM 762 C C . LEU A 1 95 ? 6.923 -5.091 -24.026 1.00 86.06 95 LEU A C 1
ATOM 764 O O . LEU A 1 95 ? 7.469 -4.973 -25.122 1.00 86.06 95 LEU A O 1
ATOM 768 N N . LEU A 1 96 ? 5.837 -4.399 -23.679 1.00 86.56 96 LEU A N 1
ATOM 769 C CA . LEU A 1 96 ? 5.127 -3.494 -24.581 1.00 86.56 96 LEU A CA 1
ATOM 770 C C . LEU A 1 96 ? 5.862 -2.161 -24.754 1.00 86.56 96 LEU A C 1
ATOM 772 O O . LEU A 1 96 ? 5.802 -1.563 -25.828 1.00 86.56 96 LEU A O 1
ATOM 776 N N . LEU A 1 97 ? 6.554 -1.693 -23.710 1.00 82.44 97 LEU A N 1
ATOM 777 C CA . LEU A 1 97 ? 7.099 -0.337 -23.616 1.00 82.44 97 LEU A CA 1
ATOM 778 C C . LEU A 1 97 ? 8.625 -0.304 -23.391 1.00 82.44 97 LEU A C 1
ATOM 780 O O . LEU A 1 97 ? 9.098 0.362 -22.463 1.00 82.44 97 LEU A O 1
ATOM 784 N N . PRO A 1 98 ? 9.442 -0.956 -24.243 1.00 68.88 98 PRO A N 1
ATOM 785 C CA . PRO A 1 98 ? 10.886 -1.070 -24.021 1.00 68.88 98 PRO A CA 1
ATOM 786 C C . PRO A 1 98 ? 11.612 0.288 -23.958 1.00 68.88 98 PRO A C 1
ATOM 788 O O . PRO A 1 98 ? 12.621 0.398 -23.266 1.00 68.88 98 PRO A O 1
ATOM 791 N N . ASN A 1 99 ? 11.071 1.324 -24.614 1.00 62.25 99 ASN A N 1
ATOM 792 C CA . ASN A 1 99 ? 11.669 2.665 -24.721 1.00 62.25 99 ASN A CA 1
ATOM 793 C C . ASN A 1 99 ? 11.069 3.706 -23.756 1.00 62.25 99 ASN A C 1
ATOM 795 O O . ASN A 1 99 ? 11.545 4.836 -23.686 1.00 62.25 99 ASN A O 1
ATOM 799 N N . VAL A 1 100 ? 10.005 3.367 -23.024 1.00 56.12 100 VAL A N 1
ATOM 800 C CA . VAL A 1 100 ? 9.410 4.277 -22.022 1.00 56.12 100 VAL A CA 1
ATOM 801 C C . VAL A 1 100 ? 10.075 4.050 -20.662 1.00 56.12 100 VAL A C 1
ATOM 803 O O . VAL A 1 100 ? 10.278 4.982 -19.886 1.00 56.12 100 VAL A O 1
ATOM 806 N N . ASN A 1 101 ? 10.561 2.826 -20.433 1.00 53.59 101 ASN A N 1
ATOM 807 C CA . ASN A 1 101 ? 11.380 2.476 -19.277 1.00 53.59 101 ASN A CA 1
ATOM 808 C C . ASN A 1 101 ? 12.728 3.208 -19.244 1.00 53.59 101 ASN A C 1
ATOM 810 O O . ASN A 1 101 ? 13.272 3.382 -18.163 1.00 53.59 101 ASN A O 1
ATOM 814 N N . SER A 1 102 ? 13.254 3.700 -20.369 1.00 49.22 102 SER A N 1
ATOM 815 C CA . SER A 1 102 ? 14.471 4.528 -20.379 1.00 49.22 102 SER A CA 1
ATOM 816 C C . SER A 1 102 ? 14.285 5.920 -19.764 1.00 49.22 102 SER A C 1
ATOM 818 O O . SER A 1 102 ? 15.278 6.536 -19.396 1.00 49.22 102 SER A O 1
ATOM 820 N N . VAL A 1 103 ? 13.046 6.407 -19.615 1.00 44.78 103 VAL A N 1
ATOM 821 C CA . VAL A 1 103 ? 12.764 7.717 -18.993 1.00 44.78 103 VAL A CA 1
ATOM 822 C C . VAL A 1 103 ? 12.660 7.608 -17.465 1.00 44.78 103 VAL A C 1
ATOM 824 O O . VAL A 1 103 ? 13.038 8.540 -16.762 1.00 44.78 103 VAL A O 1
ATOM 827 N N . TYR A 1 104 ? 12.212 6.459 -16.940 1.00 42.91 104 TYR A N 1
ATOM 828 C CA . TYR A 1 104 ? 12.074 6.213 -15.494 1.00 42.91 104 TYR A CA 1
ATOM 829 C C . TYR A 1 104 ? 13.183 5.332 -14.896 1.00 42.91 104 TYR A C 1
ATOM 831 O O . TYR A 1 104 ? 13.379 5.338 -13.682 1.00 42.91 104 TYR A O 1
ATOM 839 N N . GLN A 1 105 ? 13.934 4.581 -15.710 1.00 52.22 105 GLN A N 1
ATOM 840 C CA . GLN A 1 105 ? 15.103 3.829 -15.253 1.00 52.22 105 GLN A CA 1
ATOM 841 C C . GLN A 1 105 ? 16.355 4.691 -15.369 1.00 52.22 105 GLN A C 1
ATOM 843 O O . GLN A 1 105 ? 17.094 4.632 -16.347 1.00 52.22 105 GLN A O 1
ATOM 848 N N . THR A 1 106 ? 16.649 5.408 -14.289 1.00 52.09 106 THR A N 1
ATOM 849 C CA . THR A 1 106 ? 17.968 5.985 -13.979 1.00 52.09 106 THR A CA 1
ATOM 850 C C . THR A 1 106 ? 19.081 4.932 -13.854 1.00 52.09 106 THR A C 1
ATOM 852 O O . THR A 1 106 ? 20.242 5.286 -13.677 1.00 52.09 106 THR A O 1
ATOM 855 N N . ASN A 1 107 ? 18.765 3.635 -13.963 1.00 61.12 107 ASN A N 1
ATOM 856 C CA . ASN A 1 107 ? 19.739 2.550 -13.902 1.00 61.12 107 ASN A CA 1
ATOM 857 C C . ASN A 1 107 ? 20.426 2.348 -15.256 1.00 61.12 107 ASN A C 1
ATOM 859 O O . ASN A 1 107 ? 20.123 1.412 -15.998 1.00 61.12 107 ASN A O 1
ATOM 863 N N . THR A 1 108 ? 21.411 3.200 -15.537 1.00 65.31 108 THR A N 1
ATOM 864 C CA . THR A 1 108 ? 22.328 3.112 -16.686 1.00 65.31 108 THR A CA 1
ATOM 865 C C . THR A 1 108 ? 22.927 1.710 -16.848 1.00 65.31 108 THR A C 1
ATOM 867 O O . THR A 1 108 ? 23.147 1.258 -17.964 1.00 65.31 108 THR A O 1
ATOM 870 N N . ILE A 1 109 ? 23.113 0.977 -15.744 1.00 71.62 109 ILE A N 1
ATOM 871 C CA . ILE A 1 109 ? 23.670 -0.384 -15.721 1.00 71.62 109 ILE A CA 1
ATOM 872 C C . ILE A 1 109 ? 22.764 -1.401 -16.438 1.00 71.62 109 ILE A C 1
ATOM 874 O O . ILE A 1 109 ? 23.264 -2.260 -17.159 1.00 71.62 109 ILE A O 1
ATOM 878 N N . LEU A 1 110 ? 21.435 -1.304 -16.300 1.00 75.38 110 LEU A N 1
ATOM 879 C CA . LEU A 1 110 ? 20.510 -2.265 -16.922 1.00 75.38 110 LEU A CA 1
ATOM 880 C C . LEU A 1 110 ? 20.433 -2.112 -18.446 1.00 75.38 110 LEU A C 1
ATOM 882 O O . LEU A 1 110 ? 20.096 -3.067 -19.144 1.00 75.38 110 LEU A O 1
ATOM 886 N N . GLN A 1 111 ? 20.757 -0.926 -18.965 1.00 79.31 111 GLN A N 1
ATOM 887 C CA . GLN A 1 111 ? 20.785 -0.658 -20.404 1.00 79.31 111 GLN A CA 1
ATOM 888 C C . GLN A 1 111 ? 22.021 -1.258 -21.088 1.00 79.31 111 GLN A C 1
ATOM 890 O O . GLN A 1 111 ? 21.981 -1.511 -22.288 1.00 79.31 111 GLN A O 1
ATOM 895 N N . LEU A 1 112 ? 23.090 -1.523 -20.327 1.00 83.56 112 LEU A N 1
ATOM 896 C CA . LEU A 1 112 ? 24.320 -2.150 -20.825 1.00 83.56 112 LEU A CA 1
ATOM 897 C C . LEU A 1 112 ? 24.193 -3.675 -20.980 1.00 83.56 112 LEU A C 1
ATOM 899 O O . LEU A 1 112 ? 25.051 -4.306 -21.594 1.00 83.56 112 LEU A O 1
ATOM 903 N N . LEU A 1 113 ? 23.142 -4.282 -20.422 1.00 85.88 113 LEU A N 1
ATOM 904 C CA . LEU A 1 113 ? 22.916 -5.721 -20.510 1.00 85.88 113 LEU A CA 1
ATOM 905 C C . LEU A 1 113 ? 22.350 -6.118 -21.887 1.00 85.88 113 LEU A C 1
ATOM 907 O O . LEU A 1 113 ? 21.480 -5.424 -22.421 1.00 85.88 113 LEU A O 1
ATOM 911 N N . PRO A 1 114 ? 22.748 -7.283 -22.437 1.00 89.25 114 PRO A N 1
ATOM 912 C CA . PRO A 1 114 ? 22.101 -7.855 -23.614 1.00 89.25 114 PRO A CA 1
ATOM 913 C C . PRO A 1 114 ? 20.587 -8.011 -23.415 1.00 89.25 114 PRO A C 1
ATOM 915 O O . PRO A 1 114 ? 20.121 -8.313 -22.313 1.00 89.25 114 PRO A O 1
ATOM 918 N N . GLN A 1 115 ? 19.808 -7.881 -24.495 1.00 84.56 115 GLN A N 1
ATOM 919 C CA . GLN A 1 115 ? 18.338 -7.900 -24.440 1.00 84.56 115 GLN A CA 1
ATOM 920 C C . GLN A 1 115 ? 17.770 -9.118 -23.690 1.00 84.56 115 GLN A C 1
ATOM 922 O O . GLN A 1 115 ? 16.838 -8.957 -22.904 1.00 84.56 115 GLN A O 1
ATOM 927 N N . GLY A 1 116 ? 18.339 -10.312 -23.889 1.00 86.94 116 GLY A N 1
ATOM 928 C CA . GLY A 1 116 ? 17.913 -11.525 -23.180 1.00 86.94 116 GLY A CA 1
ATOM 929 C C . GLY A 1 116 ? 18.139 -11.449 -21.665 1.00 86.94 116 GLY A C 1
ATOM 930 O O . GLY A 1 116 ? 17.237 -11.764 -20.892 1.00 86.94 116 GLY A O 1
ATOM 931 N N . ALA A 1 117 ? 19.302 -10.950 -21.233 1.00 88.81 117 ALA A N 1
ATOM 932 C CA . ALA A 1 117 ? 19.621 -10.767 -19.815 1.00 88.81 117 ALA A CA 1
ATOM 933 C C . ALA A 1 117 ? 18.709 -9.720 -19.156 1.00 88.81 117 ALA A C 1
ATOM 935 O O . ALA A 1 117 ? 18.257 -9.907 -18.028 1.00 88.81 117 ALA A O 1
ATOM 936 N N . ARG A 1 118 ? 18.366 -8.652 -19.885 1.00 85.75 118 ARG A N 1
ATOM 937 C CA . ARG A 1 118 ? 17.418 -7.631 -19.422 1.00 85.75 118 ARG A CA 1
ATOM 938 C C . ARG A 1 118 ? 16.007 -8.194 -19.208 1.00 85.75 118 ARG A C 1
ATOM 940 O O . ARG A 1 118 ? 15.373 -7.876 -18.208 1.00 85.75 118 ARG A O 1
ATOM 947 N N . GLN A 1 119 ? 15.524 -9.052 -20.108 1.00 86.00 119 GLN A N 1
ATOM 948 C CA . GLN A 1 119 ? 14.207 -9.689 -19.963 1.00 86.00 119 GLN A CA 1
ATOM 949 C C . GLN A 1 119 ? 14.154 -10.656 -18.774 1.00 86.00 119 GLN A C 1
ATOM 951 O O . GLN A 1 119 ? 13.189 -10.646 -18.012 1.00 86.00 119 GLN A O 1
ATOM 956 N N . LEU A 1 120 ? 15.218 -11.438 -18.568 1.00 87.56 120 LEU A N 1
ATOM 957 C CA . LEU A 1 120 ? 15.376 -12.274 -17.374 1.00 87.56 120 LEU A CA 1
ATOM 958 C C . LEU A 1 120 ? 15.350 -11.433 -16.095 1.00 87.56 120 LEU A C 1
ATOM 960 O O . LEU A 1 120 ? 14.662 -11.790 -15.142 1.00 87.56 120 LEU A O 1
ATOM 964 N N . PHE A 1 121 ? 16.040 -10.290 -16.088 1.00 88.50 121 PHE A N 1
ATOM 965 C CA . PHE A 1 121 ? 16.025 -9.374 -14.952 1.00 88.50 121 PHE A CA 1
ATOM 966 C C . PHE A 1 121 ? 14.613 -8.856 -14.641 1.00 88.50 121 PHE A C 1
ATOM 968 O O . PHE A 1 121 ? 14.208 -8.879 -13.481 1.00 88.50 121 PHE A O 1
ATOM 975 N N . TYR A 1 122 ? 13.834 -8.440 -15.647 1.00 87.00 122 TYR A N 1
ATOM 976 C CA . TYR A 1 122 ? 12.458 -7.979 -15.421 1.00 87.00 122 TYR A CA 1
ATOM 977 C C . TYR A 1 122 ? 11.528 -9.087 -14.931 1.00 87.00 122 TYR A C 1
ATOM 979 O O . TYR A 1 122 ? 10.715 -8.840 -14.043 1.00 87.00 122 TYR A O 1
ATOM 987 N N . LEU A 1 123 ? 11.674 -10.309 -15.443 1.00 87.50 123 LEU A N 1
ATOM 988 C CA . LEU A 1 123 ? 10.919 -11.458 -14.946 1.00 87.50 123 LEU A CA 1
ATOM 989 C C . LEU A 1 123 ? 11.237 -11.740 -13.468 1.00 87.50 123 LEU A C 1
ATOM 991 O O . LEU A 1 123 ? 10.330 -11.930 -12.657 1.00 87.50 123 LEU A O 1
ATOM 995 N N . LEU A 1 124 ? 12.523 -11.712 -13.102 1.00 90.25 124 LEU A N 1
ATOM 996 C CA . LEU A 1 124 ? 12.958 -11.874 -11.715 1.00 90.25 124 LEU A CA 1
ATOM 997 C C . LEU A 1 124 ? 12.426 -10.740 -10.831 1.00 90.25 124 LEU A C 1
ATOM 999 O O . LEU A 1 124 ? 11.881 -11.013 -9.764 1.00 90.25 124 LEU A O 1
ATOM 1003 N N . ALA A 1 125 ? 12.501 -9.488 -11.286 1.00 87.56 125 ALA A N 1
ATOM 1004 C CA . ALA A 1 125 ? 11.971 -8.337 -10.559 1.00 87.56 125 ALA A CA 1
ATOM 1005 C C . ALA A 1 125 ? 10.452 -8.449 -10.332 1.00 87.56 125 ALA A C 1
ATOM 1007 O O . ALA A 1 125 ? 9.989 -8.259 -9.207 1.00 87.56 125 ALA A O 1
ATOM 1008 N N . ALA A 1 126 ? 9.690 -8.845 -11.356 1.00 87.25 126 ALA A N 1
ATOM 1009 C CA . ALA A 1 126 ? 8.251 -9.084 -11.243 1.00 87.25 126 ALA A CA 1
ATOM 1010 C C . ALA A 1 126 ? 7.930 -10.212 -10.243 1.00 87.25 126 ALA A C 1
ATOM 1012 O O . ALA A 1 126 ? 7.004 -10.095 -9.437 1.00 87.25 126 ALA A O 1
ATOM 1013 N N . SER A 1 127 ? 8.731 -11.285 -10.228 1.00 88.44 127 SER A N 1
ATOM 1014 C CA . SER A 1 127 ? 8.571 -12.369 -9.249 1.00 88.44 127 SER A CA 1
ATOM 1015 C C . SER A 1 127 ? 8.879 -11.912 -7.816 1.00 88.44 127 SER A C 1
ATOM 1017 O O . SER A 1 127 ? 8.137 -12.232 -6.888 1.00 88.44 127 SER A O 1
ATOM 1019 N N . MET A 1 128 ? 9.915 -11.087 -7.630 1.00 89.69 128 MET A N 1
ATOM 1020 C CA . MET A 1 128 ? 10.266 -10.512 -6.329 1.00 89.69 128 MET A CA 1
ATOM 1021 C C . MET A 1 128 ? 9.185 -9.562 -5.819 1.00 89.69 128 MET A C 1
ATOM 1023 O O . MET A 1 128 ? 8.896 -9.553 -4.623 1.00 89.69 128 MET A O 1
ATOM 1027 N N . GLN A 1 129 ? 8.530 -8.811 -6.707 1.00 87.19 129 GLN A N 1
ATOM 1028 C CA . GLN A 1 129 ? 7.422 -7.928 -6.344 1.00 87.19 129 GLN A CA 1
ATOM 1029 C C . GLN A 1 129 ? 6.271 -8.690 -5.671 1.00 87.19 129 GLN A C 1
ATOM 1031 O O . GLN A 1 129 ? 5.702 -8.192 -4.700 1.00 87.19 129 GLN A O 1
ATOM 1036 N N . SER A 1 130 ? 6.000 -9.931 -6.093 1.00 89.44 130 SER A N 1
ATOM 1037 C CA . SER A 1 130 ? 4.963 -10.777 -5.479 1.00 89.44 130 SER A CA 1
ATOM 1038 C C . SER A 1 130 ? 5.213 -11.050 -3.988 1.00 89.44 130 SER A C 1
ATOM 1040 O O . SER A 1 130 ? 4.262 -11.155 -3.213 1.00 89.44 130 SER A O 1
ATOM 1042 N N . VAL A 1 131 ? 6.487 -11.115 -3.585 1.00 92.69 131 VAL A N 1
ATOM 1043 C CA . VAL A 1 131 ? 6.932 -11.338 -2.198 1.00 92.69 131 VAL A CA 1
ATOM 1044 C C . VAL A 1 131 ? 7.098 -10.017 -1.444 1.00 92.69 131 VAL A C 1
ATOM 1046 O O . VAL A 1 131 ? 6.720 -9.908 -0.277 1.00 92.69 131 VAL A O 1
ATOM 1049 N N . MET A 1 132 ? 7.641 -8.993 -2.105 1.00 92.38 132 MET A N 1
ATOM 1050 C CA . MET A 1 132 ? 7.900 -7.692 -1.488 1.00 92.38 132 MET A CA 1
ATOM 1051 C C . MET A 1 132 ? 6.617 -6.939 -1.141 1.00 92.38 132 MET A C 1
ATOM 1053 O O . MET A 1 132 ? 6.579 -6.264 -0.115 1.00 92.38 132 MET A O 1
ATOM 1057 N N . VAL A 1 133 ? 5.556 -7.065 -1.946 1.00 94.81 133 VAL A N 1
ATOM 1058 C CA . VAL A 1 133 ? 4.289 -6.351 -1.715 1.00 94.81 133 VAL A CA 1
ATOM 1059 C C . VAL A 1 133 ? 3.680 -6.683 -0.341 1.00 94.81 133 VAL A C 1
ATOM 1061 O O . VAL A 1 133 ? 3.462 -5.741 0.423 1.00 94.81 133 VAL A O 1
ATOM 1064 N N . PRO A 1 134 ? 3.461 -7.958 0.049 1.00 96.44 134 PRO A N 1
ATOM 1065 C CA . PRO A 1 134 ? 2.991 -8.285 1.396 1.00 96.44 134 PRO A CA 1
ATOM 1066 C C . PRO A 1 134 ? 3.920 -7.786 2.508 1.00 96.44 134 PRO A C 1
ATOM 1068 O O . PRO A 1 134 ? 3.444 -7.227 3.495 1.00 96.44 134 PRO A O 1
ATOM 1071 N N . ILE A 1 135 ? 5.239 -7.947 2.348 1.00 97.38 135 ILE A N 1
ATOM 1072 C CA . ILE A 1 135 ? 6.225 -7.544 3.363 1.00 97.38 135 ILE A CA 1
ATOM 1073 C C . ILE A 1 135 ? 6.152 -6.037 3.609 1.00 97.38 135 ILE A C 1
ATOM 1075 O O . ILE A 1 135 ? 5.982 -5.606 4.748 1.00 97.38 135 ILE A O 1
ATOM 1079 N N . LEU A 1 136 ? 6.239 -5.233 2.547 1.00 95.38 136 LEU A N 1
ATOM 1080 C CA . LEU A 1 136 ? 6.183 -3.776 2.643 1.00 95.38 136 LEU A CA 1
ATOM 1081 C C . LEU A 1 136 ? 4.818 -3.299 3.138 1.00 95.38 136 LEU A C 1
ATOM 1083 O O . LEU A 1 136 ? 4.751 -2.367 3.937 1.00 95.38 136 LEU A O 1
ATOM 1087 N N . PHE A 1 137 ? 3.736 -3.959 2.721 1.00 97.56 137 PHE A N 1
ATOM 1088 C CA . PHE A 1 137 ? 2.393 -3.650 3.195 1.00 97.56 137 PHE A CA 1
ATOM 1089 C C . PHE A 1 137 ? 2.257 -3.844 4.710 1.00 97.56 137 PHE A C 1
ATOM 1091 O O . PHE A 1 137 ? 1.769 -2.945 5.403 1.00 97.56 137 PHE A O 1
ATOM 1098 N N . PHE A 1 138 ? 2.688 -4.997 5.233 1.00 98.19 138 PHE A N 1
ATOM 1099 C CA . PHE A 1 138 ? 2.621 -5.281 6.665 1.00 98.19 138 PHE A CA 1
ATOM 1100 C C . PHE A 1 138 ? 3.603 -4.437 7.462 1.00 98.19 138 PHE A C 1
ATOM 1102 O O . PHE A 1 138 ? 3.251 -3.987 8.549 1.00 98.19 138 PHE A O 1
ATOM 1109 N N . LEU A 1 139 ? 4.791 -4.167 6.921 1.00 96.69 139 LEU A N 1
ATOM 1110 C CA . LEU A 1 139 ? 5.758 -3.268 7.538 1.00 96.69 139 LEU A CA 1
ATOM 1111 C C . LEU A 1 139 ? 5.168 -1.861 7.683 1.00 96.69 139 LEU A C 1
ATOM 1113 O O . LEU A 1 139 ? 5.151 -1.309 8.780 1.00 96.69 139 LEU A O 1
ATOM 1117 N N . TRP A 1 140 ? 4.617 -1.308 6.601 1.00 95.50 140 TRP A N 1
ATOM 1118 C CA . TRP A 1 140 ? 4.012 0.021 6.607 1.00 95.50 140 TRP A CA 1
ATOM 1119 C C . TRP A 1 140 ? 2.812 0.103 7.555 1.00 95.50 140 TRP A C 1
ATOM 1121 O O . TRP A 1 140 ? 2.779 0.956 8.445 1.00 95.50 140 TRP A O 1
ATOM 1131 N N . ASN A 1 141 ? 1.845 -0.813 7.429 1.00 97.38 141 ASN A N 1
ATOM 1132 C CA . ASN A 1 141 ? 0.686 -0.835 8.324 1.00 97.38 141 ASN A CA 1
ATOM 1133 C C . ASN A 1 141 ? 1.096 -1.116 9.772 1.00 97.38 141 ASN A C 1
ATOM 1135 O O . ASN A 1 141 ? 0.469 -0.580 10.682 1.00 97.38 141 ASN A O 1
ATOM 1139 N N . GLY A 1 142 ? 2.137 -1.917 9.996 1.00 97.19 142 GLY A N 1
ATOM 1140 C CA . GLY A 1 142 ? 2.695 -2.213 11.312 1.00 97.19 142 GLY A CA 1
ATOM 1141 C C . GLY A 1 142 ? 3.274 -0.970 11.975 1.00 97.19 142 GLY A C 1
ATOM 1142 O O . GLY A 1 142 ? 2.942 -0.688 13.124 1.00 97.19 142 GLY A O 1
ATOM 1143 N N . ILE A 1 143 ? 4.051 -0.174 11.233 1.00 95.38 143 ILE A N 1
ATOM 1144 C CA . ILE A 1 143 ? 4.573 1.115 11.705 1.00 95.38 143 ILE A CA 1
ATOM 1145 C C . ILE A 1 143 ? 3.416 2.058 12.048 1.00 95.38 143 ILE A C 1
ATOM 1147 O O . ILE A 1 143 ? 3.356 2.570 13.165 1.00 95.38 143 ILE A O 1
ATOM 1151 N N . VAL A 1 144 ? 2.457 2.247 11.131 1.00 96.06 144 VAL A N 1
ATOM 1152 C CA . VAL A 1 144 ? 1.302 3.133 11.367 1.00 96.06 144 VAL A CA 1
ATOM 1153 C C . VAL A 1 144 ? 0.488 2.661 12.573 1.00 96.06 144 VAL A C 1
ATOM 1155 O O . VAL A 1 144 ? 0.144 3.465 13.437 1.00 96.06 144 VAL A O 1
ATOM 1158 N N . PHE A 1 145 ? 0.216 1.357 12.677 1.00 97.19 145 PHE A N 1
ATOM 1159 C CA . PHE A 1 145 ? -0.521 0.776 13.798 1.00 97.19 145 PHE A CA 1
ATOM 1160 C C . PHE A 1 145 ? 0.229 0.960 15.119 1.00 97.19 145 PHE A C 1
ATOM 1162 O O . PHE A 1 145 ? -0.378 1.361 16.111 1.00 97.19 145 PHE A O 1
ATOM 1169 N N . GLY A 1 146 ? 1.542 0.720 15.133 1.00 96.19 146 GLY A N 1
ATOM 1170 C CA . GLY A 1 146 ? 2.401 0.936 16.294 1.00 96.19 146 GLY A CA 1
ATOM 1171 C C . GLY A 1 146 ? 2.364 2.390 16.758 1.00 96.19 146 GLY A C 1
ATOM 1172 O O . GLY A 1 146 ? 2.069 2.652 17.923 1.00 96.19 146 GLY A O 1
ATOM 1173 N N . CYS A 1 147 ? 2.552 3.342 15.841 1.00 94.19 147 CYS A N 1
ATOM 1174 C CA . CYS A 1 147 ? 2.437 4.774 16.121 1.00 94.19 147 CYS A CA 1
ATOM 1175 C C . CYS A 1 147 ? 1.056 5.140 16.685 1.00 94.19 147 CYS A C 1
ATOM 1177 O O . CYS A 1 147 ? 0.954 5.814 17.709 1.00 94.19 147 CYS A O 1
ATOM 1179 N N . VAL A 1 148 ? -0.018 4.661 16.058 1.00 95.00 148 VAL A N 1
ATOM 1180 C CA . VAL A 1 148 ? -1.398 4.916 16.489 1.00 95.00 148 VAL A CA 1
ATOM 1181 C C . VAL A 1 148 ? -1.683 4.340 17.874 1.00 95.00 148 VAL A C 1
ATOM 1183 O O . VAL A 1 148 ? -2.320 4.994 18.704 1.00 95.00 148 VAL A O 1
ATOM 1186 N N . ARG A 1 149 ? -1.230 3.114 18.137 1.00 94.38 149 ARG A N 1
ATOM 1187 C CA . ARG A 1 149 ? -1.494 2.413 19.391 1.00 94.38 149 ARG A CA 1
ATOM 1188 C C . ARG A 1 149 ? -0.699 3.017 20.543 1.00 94.38 149 ARG A C 1
ATOM 1190 O O . ARG A 1 149 ? -1.279 3.255 21.597 1.00 94.38 149 ARG A O 1
ATOM 1197 N N . LEU A 1 150 ? 0.589 3.277 20.330 1.00 93.75 150 LEU A N 1
ATOM 1198 C CA . LEU A 1 150 ? 1.509 3.740 21.368 1.00 93.75 150 LEU A CA 1
ATOM 1199 C C . LEU A 1 150 ? 1.358 5.235 21.662 1.00 93.75 150 LEU A C 1
ATOM 1201 O O . LEU A 1 150 ? 1.343 5.624 22.824 1.00 93.75 150 LEU A O 1
ATOM 1205 N N . LEU A 1 151 ? 1.229 6.073 20.629 1.00 92.44 151 LEU A N 1
ATOM 1206 C CA . LEU A 1 151 ? 1.297 7.534 20.783 1.00 92.44 151 LEU A CA 1
ATOM 1207 C C . LEU A 1 151 ? -0.085 8.187 20.836 1.00 92.44 151 LEU A C 1
ATOM 1209 O O . LEU A 1 151 ? -0.254 9.239 21.445 1.00 92.44 151 LEU A O 1
ATOM 1213 N N . LEU A 1 152 ? -1.083 7.571 20.199 1.00 93.19 152 LEU A N 1
ATOM 1214 C CA . LEU A 1 152 ? -2.421 8.146 20.061 1.00 93.19 152 LEU A CA 1
ATOM 1215 C C . LEU A 1 152 ? -3.510 7.308 20.739 1.00 93.19 152 LEU A C 1
ATOM 1217 O O . LEU A 1 152 ? -4.670 7.706 20.691 1.00 93.19 152 LEU A O 1
ATOM 1221 N N . GLY A 1 153 ? -3.189 6.174 21.368 1.00 93.94 153 GLY A N 1
ATOM 1222 C CA . GLY A 1 153 ? -4.154 5.359 22.116 1.00 93.94 153 GLY A CA 1
ATOM 1223 C C . GLY A 1 153 ? -5.296 4.779 21.268 1.00 93.94 153 GLY A C 1
ATOM 1224 O O . GLY A 1 153 ? -6.436 4.705 21.732 1.00 93.94 153 GLY A O 1
ATOM 1225 N N . GLY A 1 154 ? -5.024 4.412 20.011 1.00 94.19 154 GLY A N 1
ATOM 1226 C CA . GLY A 1 154 ? -6.025 3.841 19.102 1.00 94.19 154 GLY A CA 1
ATOM 1227 C C . GLY A 1 154 ? -6.645 2.535 19.614 1.00 94.19 154 GLY A C 1
ATOM 1228 O O . GLY A 1 154 ? -5.952 1.669 20.156 1.00 94.19 154 GLY A O 1
ATOM 1229 N N . LYS A 1 155 ? -7.967 2.383 19.445 1.00 94.69 155 LYS A N 1
ATOM 1230 C CA . LYS A 1 155 ? -8.744 1.237 19.969 1.00 94.69 155 LYS A CA 1
ATOM 1231 C C . LYS A 1 155 ? -8.960 0.094 18.970 1.00 94.69 155 LYS A C 1
ATOM 1233 O O . LYS A 1 155 ? -9.523 -0.927 19.355 1.00 94.69 155 LYS A O 1
ATOM 1238 N N . GLY A 1 156 ? -8.564 0.264 17.713 1.00 94.88 156 GLY A N 1
ATOM 1239 C CA . GLY A 1 156 ? -8.780 -0.732 16.666 1.00 94.88 156 GLY A CA 1
ATOM 1240 C C . GLY A 1 156 ? -7.821 -1.915 16.755 1.00 94.88 156 GLY A C 1
ATOM 1241 O O . GLY A 1 156 ? -6.820 -1.871 17.474 1.00 94.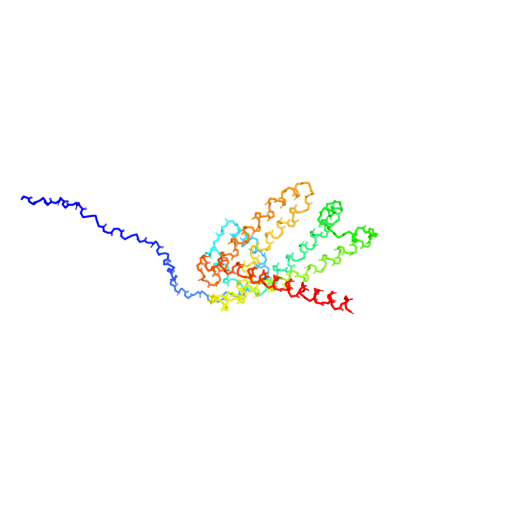88 156 GLY A O 1
ATOM 1242 N N . SER A 1 157 ? -8.119 -2.973 16.001 1.00 97.44 157 SER A N 1
ATOM 1243 C CA . SER A 1 157 ? -7.208 -4.112 15.831 1.00 97.44 157 SER A CA 1
ATOM 1244 C C . SER A 1 157 ? -6.333 -3.955 14.585 1.00 97.44 157 SER A C 1
ATOM 1246 O O . SER A 1 157 ? -6.696 -3.265 13.630 1.00 97.44 157 SER A O 1
ATOM 1248 N N . PHE A 1 158 ? -5.176 -4.621 14.584 1.00 98.00 158 PHE A N 1
ATOM 1249 C CA . PHE A 1 158 ? -4.258 -4.607 13.444 1.00 98.00 158 PHE A CA 1
ATOM 1250 C C . PHE A 1 158 ? -4.890 -5.220 12.187 1.00 98.00 158 PHE A C 1
ATOM 1252 O O . PHE A 1 158 ? -4.760 -4.668 11.096 1.00 98.00 158 PHE A O 1
ATOM 1259 N N . LEU A 1 159 ? -5.645 -6.311 12.363 1.00 97.88 159 LEU A N 1
ATOM 1260 C CA . LEU A 1 159 ? -6.391 -6.973 11.295 1.00 97.88 159 LEU A CA 1
ATOM 1261 C C . LEU A 1 159 ? -7.388 -6.018 10.625 1.00 97.88 159 LEU A C 1
ATOM 1263 O O . LEU A 1 159 ? -7.400 -5.907 9.402 1.00 97.88 159 LEU A O 1
ATOM 1267 N N . GLN A 1 160 ? -8.174 -5.286 11.422 1.00 98.00 160 GLN A N 1
ATOM 1268 C CA . GLN A 1 160 ? -9.122 -4.297 10.903 1.00 98.00 160 GLN A CA 1
ATOM 1269 C C . GLN A 1 160 ? -8.421 -3.222 10.080 1.00 98.00 160 GLN A C 1
ATOM 1271 O O . GLN A 1 160 ? -8.897 -2.905 8.998 1.00 98.00 160 GLN A O 1
ATOM 1276 N N . GLN A 1 161 ? -7.288 -2.700 10.562 1.00 98.25 161 GLN A N 1
ATOM 1277 C CA . GLN A 1 161 ? -6.518 -1.692 9.835 1.00 98.25 161 GLN A CA 1
ATOM 1278 C C . GLN A 1 161 ? -5.978 -2.234 8.509 1.00 98.25 161 GLN A C 1
ATOM 1280 O O . GLN A 1 161 ? -6.103 -1.574 7.485 1.00 98.25 161 GLN A O 1
ATOM 1285 N N . CYS A 1 162 ? -5.396 -3.434 8.512 1.00 98.38 162 CYS A N 1
ATOM 1286 C CA . CYS A 1 162 ? -4.874 -4.051 7.294 1.00 98.38 162 CYS A CA 1
ATOM 1287 C C . CYS A 1 162 ? -5.992 -4.280 6.270 1.00 98.38 162 CYS A C 1
ATOM 1289 O O . CYS A 1 162 ? -5.865 -3.893 5.110 1.00 98.38 162 CYS A O 1
ATOM 1291 N N . TYR A 1 163 ? -7.114 -4.846 6.712 1.00 98.00 163 TYR A N 1
ATOM 1292 C CA . TYR A 1 163 ? -8.272 -5.078 5.859 1.00 98.00 163 TYR A CA 1
ATOM 1293 C C . TYR A 1 163 ? -8.814 -3.776 5.255 1.00 98.00 163 TYR A C 1
ATOM 1295 O O . TYR A 1 163 ? -8.956 -3.678 4.037 1.00 98.00 163 TYR A O 1
ATOM 1303 N N . THR A 1 164 ? -9.069 -2.748 6.071 1.00 97.88 164 THR A N 1
ATOM 1304 C CA . THR A 1 164 ? -9.620 -1.484 5.564 1.00 97.88 164 THR A CA 1
ATOM 1305 C C . THR A 1 164 ? -8.637 -0.720 4.685 1.00 97.88 164 THR A C 1
ATOM 1307 O O . THR A 1 164 ? -9.076 -0.047 3.756 1.00 97.88 164 THR A O 1
ATOM 1310 N N . SER A 1 165 ? -7.327 -0.836 4.918 1.00 98.19 165 SER A N 1
ATOM 1311 C CA . SER A 1 165 ? -6.307 -0.301 4.007 1.00 98.19 165 SER A CA 1
ATOM 1312 C C . SER A 1 165 ? -6.389 -0.956 2.622 1.00 98.19 165 SER A C 1
ATOM 1314 O O . SER A 1 165 ? -6.405 -0.264 1.604 1.00 98.19 165 SER A O 1
ATOM 1316 N N . LEU A 1 166 ? -6.526 -2.284 2.557 1.00 98.12 166 LEU A N 1
ATOM 1317 C CA . LEU A 1 166 ? -6.583 -3.010 1.280 1.00 98.12 166 LEU A CA 1
ATOM 1318 C C . LEU A 1 166 ? -7.805 -2.664 0.430 1.00 98.12 166 LEU A C 1
ATOM 1320 O O . LEU A 1 166 ? -7.676 -2.617 -0.794 1.00 98.12 166 LEU A O 1
ATOM 1324 N N . LEU A 1 167 ? -8.939 -2.328 1.060 1.00 97.69 167 LEU A N 1
ATOM 1325 C CA . LEU A 1 167 ? -10.173 -1.955 0.356 1.00 97.69 167 LEU A CA 1
ATOM 1326 C C . LEU A 1 167 ? -10.001 -0.799 -0.634 1.00 97.69 167 LEU A C 1
ATOM 1328 O O . LEU A 1 167 ? -10.794 -0.685 -1.567 1.00 97.69 167 LEU A O 1
ATOM 1332 N N . PHE A 1 168 ? -8.993 0.053 -0.442 1.00 97.81 168 PHE A N 1
ATOM 1333 C CA . PHE A 1 168 ? -8.659 1.101 -1.400 1.00 97.81 168 PHE A CA 1
ATOM 1334 C C . PHE A 1 168 ? -7.265 0.962 -2.005 1.00 97.81 168 PHE A C 1
ATOM 1336 O O . PHE A 1 168 ? -7.093 1.325 -3.166 1.00 97.81 168 PHE A O 1
ATOM 1343 N N . THR A 1 169 ? -6.276 0.430 -1.277 1.00 97.06 169 THR A N 1
ATOM 1344 C CA . THR A 1 169 ? -4.919 0.267 -1.818 1.00 97.06 169 THR A CA 1
ATOM 1345 C C . THR A 1 169 ? -4.909 -0.650 -3.036 1.00 97.06 169 THR A C 1
ATOM 1347 O O . THR A 1 169 ? -4.292 -0.300 -4.037 1.00 97.06 169 THR A O 1
ATOM 1350 N N . VAL A 1 170 ? -5.622 -1.780 -2.987 1.00 97.06 170 VAL A N 1
ATOM 1351 C CA . VAL A 1 170 ? -5.665 -2.730 -4.107 1.00 97.06 170 VAL A CA 1
ATOM 1352 C C . VAL A 1 170 ? -6.284 -2.106 -5.360 1.00 97.06 170 VAL A C 1
ATOM 1354 O O . VAL A 1 170 ? -5.601 -2.055 -6.381 1.00 97.06 170 VAL A O 1
ATOM 1357 N N . PRO A 1 171 ? -7.526 -1.586 -5.339 1.00 96.81 171 PRO A N 1
ATOM 1358 C CA . PRO A 1 171 ? -8.126 -1.055 -6.558 1.00 96.81 171 PRO A CA 1
ATOM 1359 C C . PRO A 1 171 ? -7.430 0.214 -7.079 1.00 96.81 171 PRO A C 1
ATOM 1361 O O . PRO A 1 171 ? -7.348 0.382 -8.293 1.00 96.81 171 PRO A O 1
ATOM 1364 N N . LEU A 1 172 ? -6.886 1.082 -6.212 1.00 95.69 172 LEU A N 1
ATOM 1365 C CA . LEU A 1 172 ? -6.097 2.240 -6.663 1.00 95.69 172 LEU A CA 1
ATOM 1366 C C . LEU A 1 172 ? -4.751 1.822 -7.268 1.00 95.69 172 LEU A C 1
ATOM 1368 O O . LEU A 1 172 ? -4.330 2.397 -8.273 1.00 95.69 172 LEU A O 1
ATOM 1372 N N . GLY A 1 173 ? -4.093 0.817 -6.685 1.00 94.00 173 GLY A N 1
ATOM 1373 C CA . GLY A 1 173 ? -2.855 0.250 -7.216 1.00 94.00 173 GLY A CA 1
ATOM 1374 C C . GLY A 1 173 ? -3.074 -0.352 -8.601 1.00 94.00 173 GLY A C 1
ATOM 1375 O O . GLY A 1 173 ? -2.417 0.050 -9.553 1.00 94.00 173 GLY A O 1
ATOM 1376 N N . LEU A 1 174 ? -4.093 -1.206 -8.746 1.00 94.62 174 LEU A N 1
ATOM 1377 C CA . LEU A 1 174 ? -4.458 -1.798 -10.037 1.00 94.62 174 LEU A CA 1
ATOM 1378 C C . LEU A 1 174 ? -4.817 -0.743 -11.089 1.00 94.62 174 LEU A C 1
ATOM 1380 O O . LEU A 1 174 ? -4.417 -0.867 -12.243 1.00 94.62 174 LEU A O 1
ATOM 1384 N N . LEU A 1 175 ? -5.552 0.306 -10.706 1.00 92.94 175 LEU A N 1
ATOM 1385 C CA . LEU A 1 175 ? -5.874 1.407 -11.613 1.00 92.94 175 LEU A CA 1
ATOM 1386 C C . LEU A 1 175 ? -4.604 2.115 -12.105 1.00 92.94 175 LEU A C 1
ATOM 1388 O O . LEU A 1 175 ? -4.482 2.405 -13.293 1.00 92.94 175 LEU A O 1
ATOM 1392 N N . THR A 1 176 ? -3.660 2.363 -11.199 1.00 90.25 176 THR A N 1
ATOM 1393 C CA . THR A 1 176 ? -2.379 3.000 -11.525 1.00 90.25 176 THR A CA 1
ATOM 1394 C C . THR A 1 176 ? -1.550 2.112 -12.453 1.00 90.25 176 THR A C 1
ATOM 1396 O O . THR A 1 176 ? -1.055 2.596 -13.473 1.00 90.25 176 THR A O 1
ATOM 1399 N N . ASP A 1 177 ? -1.475 0.812 -12.159 1.00 89.81 177 ASP A N 1
ATOM 1400 C CA . ASP A 1 177 ? -0.761 -0.167 -12.978 1.00 89.81 177 ASP A CA 1
ATOM 1401 C C . ASP A 1 177 ? -1.356 -0.236 -14.391 1.00 89.81 177 ASP A C 1
ATOM 1403 O O . ASP A 1 177 ? -0.622 -0.142 -15.372 1.00 89.81 177 ASP A O 1
ATOM 1407 N N . ILE A 1 178 ? -2.685 -0.297 -14.529 1.00 91.44 178 ILE A N 1
ATOM 1408 C CA . ILE A 1 178 ? -3.364 -0.330 -15.836 1.00 91.44 178 ILE A CA 1
ATOM 1409 C C . ILE A 1 178 ? -3.107 0.951 -16.639 1.00 91.44 178 ILE A C 1
ATOM 1411 O O . ILE A 1 178 ? -2.833 0.881 -17.836 1.00 91.44 178 ILE A O 1
ATOM 1415 N N . ILE A 1 179 ? -3.170 2.124 -16.004 1.00 88.19 179 ILE A N 1
ATOM 1416 C CA . ILE A 1 179 ? -2.898 3.405 -16.675 1.00 88.19 179 ILE A CA 1
ATOM 1417 C C . ILE A 1 179 ? -1.448 3.466 -17.169 1.00 88.19 179 ILE A C 1
ATOM 1419 O O . ILE A 1 179 ? -1.191 4.004 -18.249 1.00 88.19 179 ILE A O 1
ATOM 1423 N N . SER A 1 180 ? -0.510 2.885 -16.415 1.00 84.56 180 SER A N 1
ATOM 1424 C CA . SER A 1 180 ? 0.910 2.862 -16.776 1.00 84.56 180 SER A CA 1
ATOM 1425 C C . SER A 1 180 ? 1.211 2.065 -18.053 1.00 84.56 180 SER A C 1
ATOM 1427 O O . SER A 1 180 ? 2.202 2.347 -18.724 1.00 84.56 180 SER A O 1
ATOM 1429 N N . LEU A 1 181 ? 0.338 1.128 -18.451 1.00 87.06 181 LEU A N 1
ATOM 1430 C CA . LEU A 1 181 ? 0.509 0.351 -19.686 1.00 87.06 181 LEU A CA 1
ATOM 1431 C C . LEU A 1 181 ? 0.294 1.179 -20.962 1.00 87.06 181 LEU A C 1
ATOM 1433 O O . LEU A 1 181 ? 0.632 0.712 -22.050 1.00 87.06 181 LEU A O 1
ATOM 1437 N N . ILE A 1 182 ? -0.261 2.391 -20.869 1.00 87.38 182 ILE A N 1
ATOM 1438 C CA . ILE A 1 182 ? -0.533 3.229 -22.039 1.00 87.38 182 ILE A CA 1
ATOM 1439 C C . ILE A 1 182 ? 0.641 4.211 -22.226 1.00 87.38 182 ILE A C 1
ATOM 1441 O O . ILE A 1 182 ? 0.786 5.129 -21.436 1.00 87.38 182 ILE A O 1
ATOM 1445 N N . PRO A 1 183 ? 1.483 4.111 -23.266 1.00 73.19 183 PRO A N 1
ATOM 1446 C CA . PRO A 1 183 ? 2.757 4.846 -23.327 1.00 73.19 183 PRO A CA 1
ATOM 1447 C C . PRO A 1 183 ? 2.624 6.373 -23.435 1.00 73.19 183 PRO A C 1
ATOM 1449 O O . PRO A 1 183 ? 3.283 7.126 -22.717 1.00 73.19 183 PRO A O 1
ATOM 1452 N N . VAL A 1 184 ? 1.775 6.845 -24.351 1.00 69.62 184 VAL A N 1
ATOM 1453 C CA . VAL A 1 184 ? 1.658 8.281 -24.673 1.00 69.62 184 VAL A CA 1
ATOM 1454 C C . VAL A 1 184 ? 0.636 8.964 -23.772 1.00 69.62 184 VAL A C 1
ATOM 1456 O O . VAL A 1 184 ? 0.898 10.023 -23.214 1.00 69.62 184 VAL A O 1
ATOM 1459 N N . VAL A 1 185 ? -0.520 8.330 -23.579 1.00 67.75 185 VAL A N 1
ATOM 1460 C CA . VAL A 1 185 ? -1.540 8.836 -22.655 1.00 67.75 185 VAL A CA 1
ATOM 1461 C C . VAL A 1 185 ? -1.077 8.638 -21.217 1.00 67.75 185 VAL A C 1
ATOM 1463 O O . VAL A 1 185 ? -1.206 9.549 -20.413 1.00 67.75 185 VAL A O 1
ATOM 1466 N N . GLY A 1 186 ? -0.481 7.496 -20.884 1.00 67.19 186 GLY A N 1
ATOM 1467 C CA . GLY A 1 186 ? -0.113 7.163 -19.514 1.00 67.19 186 GLY A CA 1
ATOM 1468 C C . GLY A 1 186 ? 1.021 8.002 -18.949 1.00 67.19 186 GLY A C 1
ATOM 1469 O O . GLY A 1 186 ? 1.026 8.177 -17.748 1.00 67.19 186 GLY A O 1
ATOM 1470 N N . SER A 1 187 ? 1.925 8.612 -19.722 1.00 71.94 187 SER A N 1
ATOM 1471 C CA . SER A 1 187 ? 2.936 9.527 -19.146 1.00 71.94 187 SER A CA 1
ATOM 1472 C C . SER A 1 187 ? 2.317 10.845 -18.656 1.00 71.94 187 SER A C 1
ATOM 1474 O O . SER A 1 187 ? 2.500 11.223 -17.500 1.00 71.94 187 SER A O 1
ATOM 1476 N N . ILE A 1 188 ? 1.505 11.509 -19.484 1.00 78.31 188 ILE A N 1
ATOM 1477 C CA . ILE A 1 188 ? 0.790 12.740 -19.095 1.00 78.31 188 ILE A CA 1
ATOM 1478 C C . ILE A 1 188 ? -0.304 12.428 -18.067 1.00 78.31 188 ILE A C 1
ATOM 1480 O O . ILE A 1 188 ? -0.445 13.124 -17.062 1.00 78.31 188 ILE A O 1
ATOM 1484 N N . VAL A 1 189 ? -1.071 11.359 -18.293 1.00 81.62 189 VAL A N 1
ATOM 1485 C CA . VAL A 1 189 ? -2.140 10.947 -17.382 1.00 81.62 189 VAL A CA 1
ATOM 1486 C C . VAL A 1 189 ? -1.561 10.457 -16.063 1.00 81.62 189 VAL A C 1
ATOM 1488 O O . VAL A 1 189 ? -2.099 10.841 -15.038 1.00 81.62 189 VAL A O 1
ATOM 1491 N N . SER A 1 190 ? -0.455 9.708 -16.018 1.00 77.94 190 SER A N 1
ATOM 1492 C CA . SER A 1 190 ? 0.176 9.325 -14.739 1.00 77.94 190 SER A CA 1
ATOM 1493 C C . SER A 1 190 ? 0.741 10.525 -13.988 1.00 77.94 190 SER A C 1
ATOM 1495 O O . SER A 1 190 ? 0.644 10.551 -12.763 1.00 77.94 190 SER A O 1
ATOM 1497 N N . ALA A 1 191 ? 1.244 11.552 -14.684 1.00 81.50 191 ALA A N 1
ATOM 1498 C CA . ALA A 1 191 ? 1.700 12.781 -14.040 1.00 81.50 191 ALA A CA 1
ATOM 1499 C C . ALA A 1 191 ? 0.571 13.516 -13.292 1.00 81.50 191 ALA A C 1
ATOM 1501 O O . ALA A 1 191 ? 0.840 14.211 -12.318 1.00 81.50 191 ALA A O 1
ATOM 1502 N N . ILE A 1 192 ? -0.690 13.338 -13.705 1.00 88.44 192 ILE A N 1
ATOM 1503 C CA . ILE A 1 192 ? -1.869 13.929 -13.047 1.00 88.44 192 ILE A CA 1
ATOM 1504 C C . ILE A 1 192 ? -2.529 12.925 -12.089 1.00 88.44 192 ILE A C 1
ATOM 1506 O O . ILE A 1 192 ? -2.763 13.218 -10.916 1.00 88.44 192 ILE A O 1
ATOM 1510 N N . VAL A 1 193 ? -2.820 11.721 -12.580 1.00 87.12 193 VAL A N 1
ATOM 1511 C CA . VAL A 1 193 ? -3.528 10.655 -11.862 1.00 87.12 193 VAL A CA 1
ATOM 1512 C C . VAL A 1 193 ? -2.688 10.082 -10.732 1.00 87.12 193 VAL A C 1
ATOM 1514 O O . VAL A 1 193 ? -3.255 9.742 -9.701 1.00 87.12 193 VAL A O 1
ATOM 1517 N N . GLY A 1 194 ? -1.365 10.008 -10.872 1.00 86.94 194 GLY A N 1
ATOM 1518 C CA . GLY A 1 194 ? -0.471 9.535 -9.815 1.00 86.94 194 GLY A CA 1
ATOM 1519 C C . GLY A 1 194 ? -0.585 10.399 -8.555 1.00 86.94 194 GLY A C 1
ATOM 1520 O O . GLY A 1 194 ? -1.034 9.899 -7.520 1.00 86.94 194 GLY A O 1
ATOM 1521 N N . PRO A 1 195 ? -0.277 11.709 -8.628 1.00 88.69 195 PRO A N 1
ATOM 1522 C CA . PRO A 1 195 ? -0.456 12.623 -7.502 1.00 88.69 195 PRO A CA 1
ATOM 1523 C C . PRO A 1 195 ? -1.901 12.681 -6.992 1.00 88.69 195 PRO A C 1
ATOM 1525 O O . PRO A 1 195 ? -2.118 12.675 -5.781 1.00 88.69 195 PRO A O 1
ATOM 1528 N N . ALA A 1 196 ? -2.899 12.682 -7.885 1.00 92.25 196 ALA A N 1
ATOM 1529 C CA . ALA A 1 196 ? -4.306 12.684 -7.483 1.00 92.25 196 ALA A CA 1
ATOM 1530 C C . ALA A 1 196 ? -4.687 11.420 -6.691 1.00 92.25 196 ALA A C 1
ATOM 1532 O O . ALA A 1 196 ? -5.303 11.524 -5.630 1.00 92.25 196 ALA A O 1
ATOM 1533 N N . SER A 1 197 ? -4.274 10.237 -7.157 1.00 91.81 197 SER A N 1
ATOM 1534 C CA . SER A 1 197 ? -4.511 8.953 -6.483 1.00 91.81 197 SER A CA 1
ATOM 1535 C C . SER A 1 197 ? -3.773 8.879 -5.152 1.00 91.81 197 SER A C 1
ATOM 1537 O O . SER A 1 197 ? -4.310 8.343 -4.186 1.00 91.81 197 SER A O 1
ATOM 1539 N N . PHE A 1 198 ? -2.577 9.466 -5.067 1.00 91.69 198 PHE A N 1
ATOM 1540 C CA . PHE A 1 198 ? -1.816 9.561 -3.825 1.00 91.69 198 PHE A CA 1
ATOM 1541 C C . PHE A 1 198 ? -2.528 10.431 -2.779 1.00 91.69 198 PHE A C 1
ATOM 1543 O O . PHE A 1 198 ? -2.773 9.975 -1.661 1.00 91.69 198 PHE A O 1
ATOM 1550 N N . ILE A 1 199 ? -2.929 11.654 -3.147 1.00 95.12 199 ILE A N 1
ATOM 1551 C CA . ILE A 1 199 ? -3.677 12.559 -2.257 1.00 95.12 199 ILE A CA 1
ATOM 1552 C C . ILE A 1 199 ? -4.991 11.903 -1.825 1.00 95.12 199 ILE A C 1
ATOM 1554 O O . ILE A 1 199 ? -5.342 11.908 -0.644 1.00 95.12 199 ILE A O 1
ATOM 1558 N N . TYR A 1 200 ? -5.701 11.288 -2.767 1.00 96.62 200 TYR A N 1
ATOM 1559 C CA . TYR A 1 200 ? -6.942 10.586 -2.480 1.00 96.62 200 TYR A CA 1
ATOM 1560 C C . TYR A 1 200 ? -6.731 9.380 -1.546 1.00 96.62 200 TYR A C 1
ATOM 1562 O O . TYR A 1 200 ? -7.492 9.187 -0.596 1.00 96.62 200 TYR A O 1
ATOM 1570 N N . GLY A 1 201 ? -5.644 8.628 -1.733 1.00 96.56 201 GLY A N 1
ATOM 1571 C CA . GLY A 1 201 ? -5.222 7.543 -0.849 1.00 96.56 201 GLY A CA 1
ATOM 1572 C C . GLY A 1 201 ? -4.932 8.009 0.581 1.00 96.56 201 GLY A C 1
ATOM 1573 O O . GLY A 1 201 ? -5.309 7.323 1.533 1.00 96.56 201 GLY A O 1
ATOM 1574 N N . ILE A 1 202 ? -4.351 9.201 0.764 1.00 96.38 202 ILE A N 1
ATOM 1575 C CA . ILE A 1 202 ? -4.179 9.812 2.094 1.00 96.38 202 ILE A CA 1
ATOM 1576 C C . ILE A 1 202 ? -5.543 10.060 2.742 1.00 96.38 202 ILE A C 1
ATOM 1578 O O . ILE A 1 202 ? -5.764 9.646 3.880 1.00 96.38 202 ILE A O 1
ATOM 1582 N N . VAL A 1 203 ? -6.481 10.681 2.021 1.00 97.56 203 VAL A N 1
ATOM 1583 C CA . VAL A 1 203 ? -7.830 10.966 2.541 1.00 97.56 203 VAL A CA 1
ATOM 1584 C C . VAL A 1 203 ? -8.548 9.678 2.960 1.00 97.56 203 VAL A C 1
ATOM 1586 O O . VAL A 1 203 ? -9.113 9.605 4.054 1.00 97.56 203 VAL A O 1
ATOM 1589 N N . LEU A 1 204 ? -8.474 8.628 2.139 1.00 97.94 204 LEU A N 1
ATOM 1590 C CA . LEU A 1 204 ? -9.044 7.318 2.462 1.00 97.94 204 LEU A CA 1
ATOM 1591 C C . LEU A 1 204 ? -8.372 6.657 3.666 1.00 97.94 204 LEU A C 1
ATOM 1593 O O . LEU A 1 204 ? -9.058 6.069 4.503 1.00 97.94 204 LEU A O 1
ATOM 1597 N N . THR A 1 205 ? -7.055 6.810 3.806 1.00 97.31 205 THR A N 1
ATOM 1598 C CA . THR A 1 205 ? -6.320 6.328 4.981 1.00 97.31 205 THR A CA 1
ATOM 1599 C C . THR A 1 205 ? -6.810 7.026 6.250 1.00 97.31 205 THR A C 1
ATOM 1601 O O . THR A 1 205 ? -7.046 6.367 7.262 1.00 97.31 205 THR A O 1
ATOM 1604 N N . ILE A 1 206 ? -7.052 8.340 6.199 1.00 97.75 206 ILE A N 1
ATOM 1605 C CA . ILE A 1 206 ? -7.609 9.098 7.329 1.00 97.75 206 ILE A CA 1
ATOM 1606 C C . ILE A 1 206 ? -9.007 8.566 7.686 1.00 97.75 206 ILE A C 1
ATOM 1608 O O . ILE A 1 206 ? -9.272 8.293 8.859 1.00 97.75 206 ILE A O 1
ATOM 1612 N N . PHE A 1 207 ? -9.891 8.350 6.703 1.00 98.12 207 PHE A N 1
ATOM 1613 C CA . PHE A 1 207 ? -11.219 7.767 6.947 1.00 98.12 207 PHE A CA 1
ATOM 1614 C C . PHE A 1 207 ? -11.150 6.355 7.545 1.00 98.12 20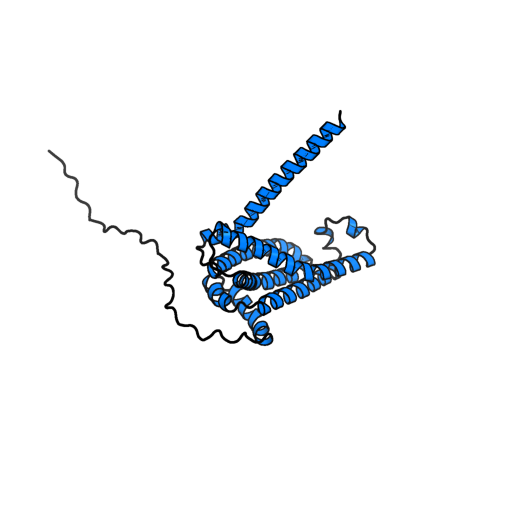7 PHE A C 1
ATOM 1616 O O . PHE A 1 207 ? -11.879 6.059 8.496 1.00 98.12 207 PHE A O 1
ATOM 1623 N N . SER A 1 208 ? -10.248 5.516 7.037 1.00 98.00 208 SER A N 1
ATOM 1624 C CA . SER A 1 208 ? -9.974 4.171 7.549 1.00 98.00 208 SER A CA 1
ATOM 1625 C C . SER A 1 208 ? -9.525 4.211 9.016 1.00 98.00 208 SER A C 1
ATOM 1627 O O . SER A 1 208 ? -10.098 3.523 9.862 1.00 98.00 208 SER A O 1
ATOM 1629 N N . LEU A 1 209 ? -8.575 5.085 9.369 1.00 97.38 209 LEU A N 1
ATOM 1630 C CA . LEU A 1 209 ? -8.094 5.221 10.748 1.00 97.38 209 LEU A CA 1
ATOM 1631 C C . LEU A 1 209 ? -9.159 5.785 11.695 1.00 97.38 209 LEU A C 1
ATOM 1633 O O . LEU A 1 209 ? -9.279 5.297 12.821 1.00 97.38 209 LEU A O 1
ATOM 1637 N N . MET A 1 210 ? -9.961 6.761 11.255 1.00 97.06 210 MET A N 1
ATOM 1638 C CA . MET A 1 210 ? -11.106 7.244 12.038 1.00 97.06 210 MET A CA 1
ATOM 1639 C C . MET A 1 210 ? -12.070 6.101 12.360 1.00 97.06 210 MET A C 1
ATOM 1641 O O . MET A 1 210 ? -12.463 5.931 13.514 1.00 97.06 210 MET A O 1
ATOM 1645 N N . ALA A 1 211 ? -12.393 5.275 11.363 1.00 96.88 211 ALA A N 1
ATOM 1646 C CA . ALA A 1 211 ? -13.289 4.143 11.527 1.00 96.88 211 ALA A CA 1
ATOM 1647 C C . ALA A 1 211 ? -12.714 3.065 12.454 1.00 96.88 211 ALA A C 1
ATOM 1649 O O . ALA A 1 211 ? -13.386 2.628 13.390 1.00 96.88 211 ALA A O 1
ATOM 1650 N N . VAL A 1 212 ? -11.477 2.625 12.213 1.00 97.62 212 VAL A N 1
ATOM 1651 C CA . VAL A 1 212 ? -10.851 1.509 12.935 1.00 97.62 212 VAL A CA 1
ATOM 1652 C C . VAL A 1 212 ? -10.521 1.898 14.374 1.00 97.62 212 VAL A C 1
ATOM 1654 O O . VAL A 1 212 ? -10.903 1.187 15.304 1.00 97.62 212 VAL A O 1
ATOM 1657 N N . HIS A 1 213 ? -9.898 3.060 14.581 1.00 97.00 213 HIS A N 1
ATOM 1658 C CA . HIS A 1 213 ? -9.374 3.475 15.886 1.00 97.00 213 HIS A CA 1
ATOM 1659 C C . HIS A 1 213 ? -10.278 4.425 16.671 1.00 97.00 213 HIS A C 1
ATOM 1661 O O . HIS A 1 213 ? -9.946 4.758 17.809 1.00 97.00 213 HIS A O 1
ATOM 1667 N N . ARG A 1 214 ? -11.439 4.802 16.113 1.00 94.81 214 ARG A N 1
ATOM 1668 C CA . ARG A 1 214 ? -12.400 5.759 16.699 1.00 94.81 214 ARG A CA 1
ATOM 1669 C C . ARG A 1 214 ? -11.779 7.137 16.946 1.00 94.81 214 ARG A C 1
ATOM 1671 O O . ARG A 1 214 ? -12.003 7.761 17.982 1.00 94.81 214 ARG A O 1
ATOM 1678 N N . PHE A 1 215 ? -10.951 7.588 16.012 1.00 94.38 215 PHE A N 1
ATOM 1679 C CA . PHE A 1 215 ? -10.324 8.902 16.077 1.00 94.38 21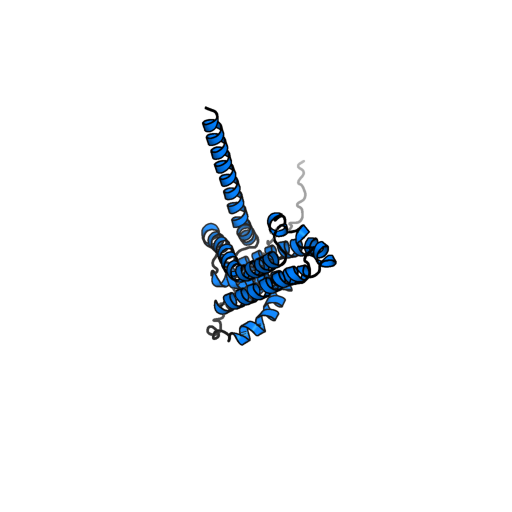5 PHE A CA 1
ATOM 1680 C C . PHE A 1 215 ? -11.202 9.994 15.477 1.00 94.38 215 PHE A C 1
ATOM 1682 O O . PHE A 1 215 ? -12.006 9.748 14.582 1.00 94.38 215 PHE A O 1
ATOM 1689 N N . SER A 1 216 ? -10.999 11.221 15.959 1.00 95.81 216 SER A N 1
ATOM 1690 C CA . SER A 1 216 ? -11.440 12.422 15.255 1.00 95.81 216 SER A CA 1
ATOM 1691 C C . SER A 1 216 ? -10.562 12.665 14.022 1.00 95.81 216 SER A C 1
ATOM 1693 O O . SER A 1 216 ? -9.424 12.191 13.965 1.00 95.81 216 SER A O 1
ATOM 1695 N N . GLY A 1 217 ? -11.058 13.455 13.065 1.00 93.50 217 GLY A N 1
ATOM 1696 C CA . GLY A 1 217 ? -10.326 13.778 11.833 1.00 93.50 217 GLY A CA 1
ATOM 1697 C C . GLY A 1 217 ? -8.917 14.310 12.088 1.00 93.50 217 GLY A C 1
ATOM 1698 O O . GLY A 1 217 ? -7.968 13.791 11.516 1.00 93.50 217 GLY A O 1
ATOM 1699 N N . GLY A 1 218 ? -8.754 15.252 13.025 1.00 93.69 218 GLY A N 1
ATOM 1700 C CA . GLY A 1 218 ? -7.437 15.805 13.365 1.00 93.69 218 GLY A CA 1
ATOM 1701 C C . GLY A 1 218 ? -6.448 14.752 13.875 1.00 93.69 218 GLY A C 1
ATOM 1702 O O . GLY A 1 218 ? -5.321 14.686 13.394 1.00 93.69 218 GLY A O 1
ATOM 1703 N N . ARG A 1 219 ? -6.881 13.870 14.788 1.00 93.62 219 ARG A N 1
ATOM 1704 C CA . ARG A 1 219 ? -6.027 12.792 15.321 1.00 93.62 219 ARG A CA 1
ATOM 1705 C C . ARG A 1 219 ? -5.678 11.756 14.257 1.00 93.62 219 ARG A C 1
ATOM 1707 O O . ARG A 1 219 ? -4.553 11.266 14.239 1.00 93.62 219 ARG A O 1
ATOM 1714 N N . ALA A 1 220 ? -6.623 11.434 13.377 1.00 95.25 220 ALA A N 1
ATOM 1715 C CA . ALA A 1 220 ? -6.380 10.532 12.259 1.00 95.25 220 ALA A CA 1
ATOM 1716 C C . ALA A 1 220 ? -5.398 11.140 11.243 1.00 95.25 220 ALA A C 1
ATOM 1718 O O . ALA A 1 220 ? -4.490 10.444 10.805 1.00 95.25 220 ALA A O 1
ATOM 1719 N N . SER A 1 221 ? -5.498 12.436 10.936 1.00 96.12 221 SER A N 1
ATOM 1720 C CA . SER A 1 221 ? -4.514 13.127 10.094 1.00 96.12 221 SER A CA 1
ATOM 1721 C C . SER A 1 221 ? -3.118 13.084 10.713 1.00 96.12 221 SER A C 1
ATOM 1723 O O . SER A 1 221 ? -2.166 12.691 10.043 1.00 96.12 221 SER A O 1
ATOM 1725 N N . THR A 1 222 ? -2.988 13.403 12.007 1.00 95.62 222 THR A N 1
ATOM 1726 C CA . THR A 1 222 ? -1.703 13.286 12.713 1.00 95.62 222 THR A CA 1
ATOM 1727 C C . THR A 1 222 ? -1.155 11.865 12.625 1.00 95.62 222 THR A C 1
ATOM 1729 O O . THR A 1 222 ? 0.018 11.699 12.322 1.00 95.62 222 THR A O 1
ATOM 1732 N N . ALA A 1 223 ? -1.991 10.840 12.810 1.00 95.06 223 ALA A N 1
ATOM 1733 C CA . ALA A 1 223 ? -1.574 9.444 12.708 1.00 95.06 223 ALA A CA 1
ATOM 1734 C C . ALA A 1 223 ? -0.968 9.069 11.346 1.00 95.06 223 ALA A C 1
ATOM 1736 O O . ALA A 1 223 ? -0.022 8.287 11.311 1.00 95.06 223 ALA A O 1
ATOM 1737 N N . VAL A 1 224 ? -1.490 9.615 10.241 1.00 95.31 224 VAL A N 1
ATOM 1738 C CA . VAL A 1 224 ? -0.966 9.344 8.890 1.00 95.31 224 VAL A CA 1
ATOM 1739 C C . VAL A 1 224 ? 0.381 10.028 8.661 1.00 95.31 224 VAL A C 1
ATOM 1741 O O . VAL A 1 224 ? 1.289 9.423 8.096 1.00 95.31 224 VAL A O 1
ATOM 1744 N N . PHE A 1 225 ? 0.535 11.273 9.114 1.00 95.88 225 PHE A N 1
ATOM 1745 C CA . PHE A 1 225 ? 1.765 12.041 8.894 1.00 95.88 225 PHE A CA 1
ATOM 1746 C C . PHE A 1 225 ? 2.874 11.734 9.904 1.00 95.88 225 PHE A C 1
ATOM 1748 O O . PHE A 1 225 ? 4.045 11.989 9.626 1.00 95.88 225 PHE A O 1
ATOM 1755 N N . LEU A 1 226 ? 2.537 11.167 11.062 1.00 95.12 226 LEU A N 1
ATOM 1756 C CA . LEU A 1 226 ? 3.491 10.901 12.134 1.00 95.12 226 LEU A CA 1
ATOM 1757 C C . LEU A 1 226 ? 4.625 9.941 11.718 1.00 95.12 226 LEU A C 1
ATOM 1759 O O . LEU A 1 226 ? 5.780 10.306 11.937 1.00 95.12 226 LEU A O 1
ATOM 1763 N N . PRO A 1 227 ? 4.372 8.787 11.062 1.00 91.94 227 PRO A N 1
ATOM 1764 C CA . PRO A 1 227 ? 5.438 7.934 10.536 1.00 91.94 227 PRO A CA 1
ATOM 1765 C C . PRO A 1 227 ? 6.366 8.662 9.562 1.00 91.94 227 PRO A C 1
ATOM 1767 O O . PRO A 1 227 ? 7.580 8.502 9.637 1.00 91.94 227 PRO A O 1
ATOM 1770 N N . VAL A 1 228 ? 5.810 9.499 8.679 1.00 90.56 228 VAL A N 1
ATOM 1771 C CA . VAL A 1 228 ? 6.592 10.274 7.704 1.00 90.56 228 VAL A CA 1
ATOM 1772 C C . VAL A 1 228 ? 7.496 11.277 8.419 1.00 90.56 228 VAL A C 1
ATOM 1774 O O . VAL A 1 228 ? 8.680 11.361 8.108 1.00 90.56 228 VAL A O 1
ATOM 1777 N N . GLY A 1 229 ? 6.971 11.982 9.425 1.00 91.81 229 GLY A N 1
ATOM 1778 C CA . GLY A 1 229 ? 7.757 12.897 10.254 1.00 91.81 229 GLY A CA 1
ATOM 1779 C C . GLY A 1 229 ? 8.882 12.192 11.018 1.00 91.81 229 GLY A C 1
ATOM 1780 O O . GLY A 1 229 ? 10.011 12.677 11.028 1.00 91.81 229 GLY A O 1
ATOM 1781 N N . ILE A 1 230 ? 8.607 11.022 11.604 1.00 91.38 230 ILE A N 1
ATOM 1782 C CA . ILE A 1 230 ? 9.616 10.219 12.315 1.00 91.38 230 ILE A CA 1
ATOM 1783 C C . ILE A 1 230 ? 10.717 9.758 11.354 1.00 91.38 230 ILE A C 1
ATOM 1785 O O . ILE A 1 230 ? 11.898 9.931 11.650 1.00 91.38 230 ILE A O 1
ATOM 1789 N N . LEU A 1 231 ? 10.349 9.209 10.193 1.00 89.62 231 LEU A N 1
ATOM 1790 C CA . LEU A 1 231 ? 11.314 8.759 9.188 1.00 89.62 231 LEU A CA 1
ATOM 1791 C C . LEU A 1 231 ? 12.153 9.915 8.642 1.00 89.62 231 LEU A C 1
ATOM 1793 O O . LEU A 1 231 ? 13.352 9.745 8.427 1.00 89.62 231 LEU A O 1
ATOM 1797 N N . PHE A 1 232 ? 11.548 11.088 8.457 1.00 92.00 232 PHE A N 1
ATOM 1798 C CA . PHE A 1 232 ? 12.254 12.289 8.027 1.00 92.00 232 PHE A CA 1
ATOM 1799 C C . PHE A 1 232 ? 13.322 12.703 9.046 1.00 92.00 232 PHE A C 1
ATOM 1801 O O . PHE A 1 232 ? 14.486 12.857 8.684 1.00 92.00 232 PHE A O 1
ATOM 1808 N N . ILE A 1 233 ? 12.961 12.787 10.330 1.00 94.88 233 ILE A N 1
ATOM 1809 C CA . ILE A 1 233 ? 13.904 13.123 11.407 1.00 94.88 233 ILE A CA 1
ATOM 1810 C C . ILE A 1 233 ? 15.031 12.085 11.491 1.00 94.88 233 ILE A C 1
ATOM 1812 O O . ILE A 1 233 ? 16.202 12.459 11.543 1.00 94.88 233 ILE A O 1
ATOM 1816 N N . LEU A 1 234 ? 14.704 10.788 11.452 1.00 93.12 234 LEU A N 1
ATOM 1817 C CA . LEU A 1 234 ? 15.705 9.714 11.468 1.00 93.12 234 LEU A CA 1
ATOM 1818 C C . LEU A 1 234 ? 16.657 9.792 10.268 1.00 93.12 234 LEU A C 1
ATOM 1820 O O . LEU A 1 234 ? 17.862 9.618 10.432 1.00 93.12 234 LEU A O 1
ATOM 1824 N N . SER A 1 235 ? 16.133 10.101 9.081 1.00 90.75 235 SER A N 1
A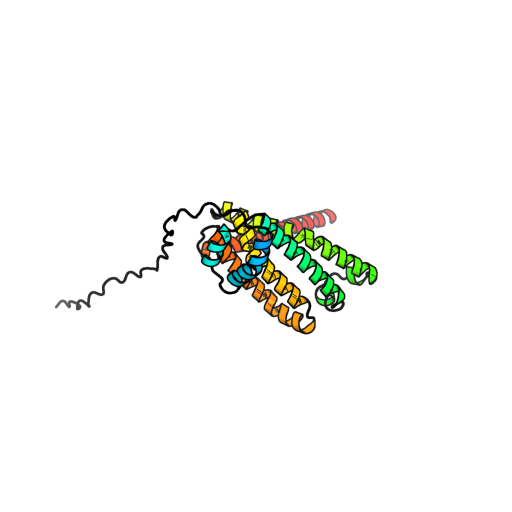TOM 1825 C CA . SER A 1 235 ? 16.937 10.253 7.864 1.00 90.75 235 SER A CA 1
ATOM 1826 C C . SER A 1 235 ? 17.886 11.447 7.967 1.00 90.75 235 SER A C 1
ATOM 1828 O O . SER A 1 235 ? 19.066 11.320 7.646 1.00 90.75 235 SER A O 1
ATOM 1830 N N . CYS A 1 236 ? 17.412 12.589 8.477 1.00 94.38 236 CYS A N 1
ATOM 1831 C CA . CYS A 1 236 ? 18.261 13.753 8.731 1.00 94.38 236 CYS A CA 1
ATOM 1832 C C . CYS A 1 236 ? 19.382 13.434 9.731 1.00 94.38 236 CYS A C 1
ATOM 1834 O O . CYS A 1 236 ? 20.538 13.765 9.474 1.00 94.38 236 CYS A O 1
ATOM 1836 N N . LEU A 1 237 ? 19.068 12.756 10.840 1.00 95.81 237 LEU A N 1
ATOM 1837 C CA . LEU A 1 237 ? 20.066 12.358 11.838 1.00 95.81 237 LEU A CA 1
ATOM 1838 C C . LEU A 1 237 ? 21.112 11.403 11.252 1.00 95.81 237 LEU A C 1
ATOM 1840 O O . LEU A 1 237 ? 22.304 11.590 11.484 1.00 95.81 237 LEU A O 1
ATOM 1844 N N . LEU A 1 238 ? 20.686 10.420 10.455 1.00 94.88 238 LEU A N 1
ATOM 1845 C CA . LEU A 1 238 ? 21.591 9.480 9.798 1.00 94.88 238 LEU A CA 1
ATOM 1846 C C . LEU A 1 238 ? 22.566 10.198 8.855 1.00 94.88 238 LEU A C 1
ATOM 1848 O O . LEU A 1 238 ? 23.761 9.922 8.894 1.00 94.88 238 LEU A O 1
ATOM 1852 N N . ILE A 1 239 ? 22.078 11.143 8.046 1.00 94.00 239 ILE A N 1
ATOM 1853 C CA . ILE A 1 239 ? 22.921 11.934 7.136 1.00 94.00 239 ILE A CA 1
ATOM 1854 C C . ILE A 1 239 ? 23.948 12.757 7.920 1.00 94.00 239 ILE A C 1
ATOM 1856 O O . ILE A 1 239 ? 25.116 12.785 7.540 1.00 94.00 239 ILE A O 1
ATOM 1860 N N . LEU A 1 240 ? 23.546 13.392 9.026 1.00 95.81 240 LEU A N 1
ATOM 1861 C CA . LEU A 1 240 ? 24.464 14.167 9.868 1.00 95.81 240 LEU A CA 1
ATOM 1862 C C . LEU A 1 240 ? 25.551 13.286 10.500 1.00 95.81 240 LEU A C 1
ATOM 1864 O O . LEU A 1 240 ? 26.714 13.685 10.532 1.00 95.81 240 LEU A O 1
ATOM 1868 N N . ILE A 1 241 ? 25.191 12.087 10.967 1.00 95.69 241 ILE A N 1
ATOM 1869 C CA . ILE A 1 241 ? 26.140 11.119 11.537 1.00 95.69 241 ILE A CA 1
ATOM 1870 C C . ILE A 1 241 ? 27.104 10.603 10.462 1.00 95.69 241 ILE A C 1
ATOM 1872 O O . ILE A 1 241 ? 28.311 10.576 10.676 1.00 95.69 241 ILE A O 1
ATOM 1876 N N . LEU A 1 242 ? 26.603 10.215 9.289 1.00 93.38 242 LEU A N 1
ATOM 1877 C CA . LEU A 1 242 ? 27.460 9.739 8.201 1.00 93.38 242 LEU A CA 1
ATOM 1878 C C . LEU A 1 242 ? 28.380 10.850 7.683 1.00 93.38 242 LEU A C 1
ATOM 1880 O O . LEU A 1 242 ? 29.564 10.608 7.460 1.00 93.38 242 LEU A O 1
ATOM 1884 N N . GLY A 1 243 ? 27.865 12.073 7.542 1.00 93.69 243 GLY A N 1
ATOM 1885 C CA . GLY A 1 243 ? 28.650 13.233 7.129 1.00 93.69 243 GLY A CA 1
ATOM 1886 C C . GLY A 1 243 ? 29.761 13.574 8.122 1.00 93.69 243 GLY A C 1
ATOM 1887 O O . GLY A 1 243 ? 30.890 13.829 7.705 1.00 93.69 243 GLY A O 1
ATOM 1888 N N . SER A 1 244 ? 29.477 13.519 9.428 1.00 93.56 244 SER A N 1
ATOM 1889 C CA . SER A 1 244 ? 30.494 13.762 10.457 1.00 93.56 244 SER A CA 1
ATOM 1890 C C . SER A 1 244 ? 31.552 12.658 10.502 1.00 93.56 244 SER A C 1
ATOM 1892 O O . SER A 1 244 ? 32.735 12.970 10.629 1.00 93.56 244 SER A O 1
ATOM 1894 N N . LEU A 1 245 ? 31.167 11.390 10.312 1.00 93.62 245 LEU A N 1
ATOM 1895 C CA . LEU A 1 245 ? 32.109 10.273 10.207 1.00 93.62 245 LEU A CA 1
ATOM 1896 C C . LEU A 1 245 ? 33.031 10.426 8.996 1.00 93.62 245 LEU A C 1
ATOM 1898 O O . LEU A 1 245 ? 34.246 10.332 9.146 1.00 93.62 245 LEU A O 1
ATOM 1902 N N . VAL A 1 246 ? 32.486 10.709 7.810 1.00 93.31 246 VAL A N 1
ATOM 1903 C CA . VAL A 1 246 ? 33.293 10.921 6.596 1.00 93.31 246 VAL A CA 1
ATOM 1904 C C . VAL A 1 246 ? 34.256 12.095 6.777 1.00 93.31 246 VAL A C 1
ATOM 1906 O O . VAL A 1 246 ? 35.427 11.973 6.425 1.00 93.31 246 VAL A O 1
ATOM 1909 N N . ALA A 1 247 ? 33.801 13.203 7.369 1.00 91.94 247 ALA A N 1
ATOM 1910 C CA . ALA A 1 247 ? 34.662 14.346 7.663 1.00 91.94 247 ALA A CA 1
ATOM 1911 C C . ALA A 1 247 ? 35.787 13.984 8.649 1.00 91.94 247 ALA A C 1
ATOM 1913 O O . ALA A 1 247 ? 36.936 14.361 8.429 1.00 91.94 247 ALA A O 1
ATOM 1914 N N . ALA A 1 248 ? 35.484 13.211 9.697 1.00 90.44 248 ALA A N 1
ATOM 1915 C CA . ALA A 1 248 ? 36.474 12.752 10.668 1.00 90.44 248 ALA A CA 1
ATOM 1916 C C . ALA A 1 248 ? 37.517 11.807 10.042 1.00 90.44 248 ALA A C 1
ATOM 1918 O O . ALA A 1 248 ? 38.713 11.975 10.276 1.00 90.44 248 ALA A O 1
ATOM 1919 N N . PHE A 1 249 ? 37.091 10.854 9.206 1.00 89.75 249 PHE A N 1
ATOM 1920 C CA . PHE A 1 249 ? 38.000 9.956 8.485 1.00 89.75 249 PHE A CA 1
ATOM 1921 C C . PHE A 1 249 ? 38.851 10.693 7.447 1.00 89.75 249 PHE A C 1
ATOM 1923 O O . PHE A 1 249 ? 40.044 10.424 7.337 1.00 89.75 249 PHE A O 1
ATOM 1930 N N . GLY A 1 250 ? 38.265 11.641 6.709 1.00 84.81 250 GLY A N 1
ATOM 1931 C CA . GLY A 1 250 ? 39.000 12.474 5.756 1.00 84.81 250 GLY A CA 1
ATOM 1932 C C . GLY A 1 250 ? 40.062 13.339 6.436 1.00 84.81 250 GLY A C 1
ATOM 1933 O O . GLY A 1 250 ? 41.162 13.476 5.909 1.00 84.81 250 GLY A O 1
ATOM 1934 N N . LEU A 1 251 ? 39.766 13.860 7.632 1.00 77.69 251 LEU A N 1
ATOM 1935 C CA . LEU A 1 251 ? 40.737 14.585 8.449 1.00 77.69 251 LEU A CA 1
ATOM 1936 C C . LEU A 1 251 ? 41.873 13.661 8.920 1.00 77.69 251 LEU A C 1
ATOM 1938 O O . LEU A 1 251 ? 43.032 14.046 8.843 1.00 77.69 251 LEU A O 1
ATOM 1942 N N . PHE A 1 252 ? 41.559 12.438 9.360 1.00 70.12 252 PHE A N 1
ATOM 1943 C CA . PHE A 1 252 ? 42.562 11.461 9.804 1.00 70.12 252 PHE A CA 1
ATOM 1944 C C . PHE A 1 252 ? 43.487 10.994 8.671 1.00 70.12 252 PHE A C 1
ATOM 1946 O O . PHE A 1 252 ? 44.662 10.763 8.907 1.00 70.12 252 PHE A O 1
ATOM 1953 N N . ALA A 1 253 ? 42.986 10.890 7.438 1.00 71.69 253 ALA A N 1
ATOM 1954 C CA . ALA A 1 253 ? 43.800 10.534 6.273 1.00 71.69 253 ALA A CA 1
ATOM 1955 C C . ALA A 1 253 ? 44.746 11.661 5.802 1.00 71.69 253 ALA A C 1
ATOM 1957 O O . ALA A 1 253 ? 45.596 11.416 4.948 1.00 71.69 253 ALA A O 1
ATOM 1958 N N . ALA A 1 254 ? 44.576 12.888 6.309 1.00 66.19 254 ALA A N 1
ATOM 1959 C CA . ALA A 1 254 ? 45.388 14.050 5.947 1.00 66.19 254 ALA A CA 1
ATOM 1960 C C . ALA A 1 254 ? 46.556 14.329 6.919 1.00 66.19 254 ALA A C 1
ATOM 1962 O O . ALA A 1 254 ? 47.362 15.216 6.631 1.00 66.19 254 ALA A O 1
ATOM 1963 N N . PHE A 1 255 ? 46.640 13.604 8.041 1.00 59.56 255 PHE A N 1
ATOM 1964 C CA . PHE A 1 255 ? 47.729 13.662 9.027 1.00 59.56 255 PHE A CA 1
ATOM 1965 C C . PHE A 1 255 ? 48.630 12.429 8.924 1.00 59.56 255 PHE A C 1
ATOM 1967 O O . PHE A 1 255 ? 49.845 12.589 9.179 1.00 59.56 255 PHE A O 1
#

Radius of gyration: 26.04 Å; chains: 1; bounding box: 81×85×59 Å

InterPro domains:
  IPR006977 Yip1 domain [PF04893] (53-237)

Secondary structure (DSSP, 8-state):
-PPPPP--------------------------S------HHHHHHHHHHHHHHHHHS-SHHHHHHHGGG--HHHHHHHHHHHHHHHHHHHHHHHHH-TTTHHHH---HHHHTS-HHHHHHHHHHHHHHHHHHHHHHHHHHHHHHHHHHHHHH---S-HHHHHHHHHHHHHHHHHHHHHHHT-HHHHHHHHHHHHHHHHHHHHHHHHHHHHHHHT--HHHHHHHHHHHHHHHHHHHHHHHHHHHHHHHHHHHHTT-

Organism: NCBI:txid2490863